Protein AF-T0Q3Z5-F1 (afdb_monomer)

pLDDT: mean 75.95, std 17.17, range [34.94, 94.94]

Secondary structure (DSSP, 8-state):
------HHHHHHHHHHHHHH-HHHHIIIIIHHHHHHHHH--SS-SHHHHHHHHHHHS-HHHHHHHHHHHHHHHHHHHHHSTT-HHHHHHHHHHHHHHHT--GGGHHHHHHHHHHT---HHHHHHHHHHHHHSSS-HHHHHHHHHHHHHH-S-HHHHHHHHHHHTTS---SHHHHHHHHHHTT-S-HHHHHHHHHHHHHS-HHHHHHHHHTSGGGGT--------TTS-SSTHHHHHHHHHHH------SSHHHHHHHHHHT---S-HHHHHHHHHHHHHHHTT-

Sequence (284 aa):
MDRVLTATHRGLAMSSLLETTPKVFVDEVFRPMMAYVYQDPMETTLPDELKEVVHATDANRRRSLGHIAMEELLHAANLLARDEERLVEAIATYWDICSVATDDIPWFIDHVLDMKLAKKAKRQLLQCVAESDASDDAKRDFLLAMMQTDSLSDTREQALKHLVTMDLVDASAIHALAHQLRDKSKRVQRLAFTSLLSIAPEMIVGHLESTLMAQTMGLLCVLNQDVPSQGDHELLGRLLVVYCTWPQQTMQATCSKLLALDAYPSPVLQSLVRDHIRRLVSRV

Structure (mmCIF, N/CA/C/O backbone):
data_AF-T0Q3Z5-F1
#
_entry.id   AF-T0Q3Z5-F1
#
loop_
_atom_site.group_PDB
_atom_site.id
_atom_site.type_symbol
_atom_site.label_atom_id
_atom_site.label_alt_id
_atom_site.label_comp_id
_atom_site.label_asym_id
_atom_site.label_entity_id
_atom_site.label_seq_id
_atom_site.pdbx_PDB_ins_code
_atom_site.Cartn_x
_atom_site.Cartn_y
_atom_site.Cartn_z
_atom_site.occupancy
_atom_site.B_iso_or_equiv
_atom_site.auth_seq_id
_atom_site.auth_comp_id
_atom_site.auth_asym_id
_atom_site.auth_atom_id
_atom_site.pdbx_PDB_model_num
ATOM 1 N N . MET A 1 1 ? 14.243 3.447 -43.626 1.00 35.44 1 MET A N 1
ATOM 2 C CA . MET A 1 1 ? 14.290 2.011 -43.262 1.00 35.44 1 MET A CA 1
ATOM 3 C C . MET A 1 1 ? 13.623 1.894 -41.901 1.00 35.44 1 MET A C 1
ATOM 5 O O . MET A 1 1 ? 14.279 1.625 -40.904 1.00 35.44 1 MET A O 1
ATOM 9 N N . ASP A 1 2 ? 12.318 2.157 -41.871 1.00 35.22 2 ASP A N 1
ATOM 10 C CA . ASP A 1 2 ? 11.532 2.175 -40.640 1.00 35.22 2 ASP A CA 1
ATOM 11 C C . ASP A 1 2 ? 11.117 0.746 -40.323 1.00 35.22 2 ASP A C 1
ATOM 13 O O . ASP A 1 2 ? 10.137 0.218 -40.850 1.00 35.22 2 ASP A O 1
ATOM 17 N N . ARG A 1 3 ? 11.929 0.072 -39.509 1.00 40.22 3 ARG A N 1
ATOM 18 C CA . ARG A 1 3 ? 11.499 -1.169 -38.879 1.00 40.22 3 ARG A CA 1
ATOM 19 C C . ARG A 1 3 ? 10.572 -0.783 -37.740 1.00 40.22 3 ARG A C 1
ATOM 21 O O . ARG A 1 3 ? 11.029 -0.440 -36.656 1.00 40.22 3 ARG A O 1
ATOM 28 N N . VAL A 1 4 ? 9.274 -0.856 -38.014 1.00 43.75 4 VAL A N 1
ATOM 29 C CA . VAL A 1 4 ? 8.237 -0.984 -36.991 1.00 43.75 4 VAL A CA 1
ATOM 30 C C . VAL A 1 4 ? 8.538 -2.278 -36.232 1.00 43.75 4 VAL A C 1
ATOM 32 O O . VAL A 1 4 ? 8.132 -3.366 -36.634 1.00 43.75 4 VAL A O 1
ATOM 35 N N . LEU A 1 5 ? 9.361 -2.179 -35.190 1.00 49.41 5 LEU A N 1
ATOM 36 C CA . LEU A 1 5 ? 9.527 -3.247 -34.218 1.00 49.41 5 LEU A CA 1
ATOM 37 C C . LEU A 1 5 ? 8.219 -3.290 -33.434 1.00 49.41 5 LEU A C 1
ATOM 39 O O . LEU A 1 5 ? 7.880 -2.343 -32.728 1.00 49.41 5 LEU A O 1
ATOM 43 N N . THR A 1 6 ? 7.458 -4.366 -33.605 1.00 60.22 6 THR A N 1
ATOM 44 C CA . THR A 1 6 ? 6.275 -4.617 -32.777 1.00 60.22 6 THR A CA 1
ATOM 45 C C . THR A 1 6 ? 6.686 -4.638 -31.297 1.00 60.22 6 THR A C 1
ATOM 47 O O . THR A 1 6 ? 7.846 -4.921 -30.986 1.00 60.22 6 THR A O 1
ATOM 50 N N . ALA A 1 7 ? 5.766 -4.336 -30.374 1.00 58.53 7 ALA A N 1
ATOM 51 C CA . ALA A 1 7 ? 6.039 -4.330 -28.927 1.00 58.53 7 ALA A CA 1
ATOM 52 C C . ALA A 1 7 ? 6.755 -5.616 -28.461 1.00 58.53 7 ALA A C 1
ATOM 54 O O . ALA A 1 7 ? 7.785 -5.560 -27.794 1.00 58.53 7 ALA A O 1
ATOM 55 N N . THR A 1 8 ? 6.325 -6.772 -28.979 1.00 59.34 8 THR A N 1
ATOM 56 C CA . THR A 1 8 ? 6.952 -8.081 -28.738 1.00 59.34 8 THR A CA 1
ATOM 57 C C . THR A 1 8 ? 8.421 -8.150 -29.182 1.00 59.34 8 THR A C 1
ATOM 59 O O . THR A 1 8 ? 9.244 -8.772 -28.517 1.00 59.34 8 THR A O 1
ATOM 62 N N . HIS A 1 9 ? 8.793 -7.505 -30.293 1.00 66.38 9 HIS A N 1
ATOM 63 C CA . HIS A 1 9 ? 10.188 -7.449 -30.743 1.00 66.38 9 HIS A CA 1
ATOM 64 C C . HIS A 1 9 ? 11.047 -6.497 -29.901 1.00 66.38 9 HIS A C 1
ATOM 66 O O . HIS A 1 9 ? 12.248 -6.737 -29.769 1.00 66.38 9 HIS A O 1
ATOM 72 N N . ARG A 1 10 ? 10.454 -5.440 -29.328 1.00 72.31 10 ARG A N 1
ATOM 73 C CA . ARG A 1 10 ? 11.150 -4.496 -28.440 1.00 72.31 10 ARG A CA 1
ATOM 74 C C . ARG A 1 10 ? 11.456 -5.124 -27.081 1.00 72.31 10 ARG A C 1
ATOM 76 O O . ARG A 1 10 ? 12.618 -5.103 -26.681 1.00 72.31 10 ARG A O 1
ATOM 83 N N . GLY A 1 11 ? 10.477 -5.779 -26.454 1.00 71.25 11 GLY A N 1
ATOM 84 C CA . GLY A 1 11 ? 10.673 -6.498 -25.189 1.00 71.25 11 GLY A CA 1
ATOM 85 C C . GLY A 1 11 ? 11.774 -7.562 -25.283 1.00 71.25 11 GLY A C 1
ATOM 86 O O . GLY A 1 11 ? 12.709 -7.564 -24.486 1.00 71.25 11 GLY A O 1
ATOM 87 N N . LEU A 1 12 ? 11.758 -8.391 -26.336 1.00 76.12 12 LEU A N 1
ATOM 88 C CA . LEU A 1 12 ? 12.799 -9.406 -26.563 1.00 76.12 12 LEU A CA 1
ATOM 89 C C . LEU A 1 12 ? 14.199 -8.802 -26.773 1.00 76.12 12 LEU A C 1
ATOM 91 O O . LEU A 1 12 ? 15.190 -9.359 -26.297 1.00 76.12 12 LEU A O 1
ATOM 95 N N . ALA A 1 13 ? 14.298 -7.668 -27.473 1.00 78.44 13 ALA A N 1
ATOM 96 C CA . ALA A 1 13 ? 15.570 -6.976 -27.667 1.00 78.44 13 ALA A CA 1
ATOM 97 C C . ALA A 1 13 ? 16.113 -6.397 -26.350 1.00 78.44 13 ALA A C 1
ATOM 99 O O . ALA A 1 13 ? 17.308 -6.513 -26.076 1.00 78.44 13 ALA A O 1
ATOM 100 N N . MET A 1 14 ? 15.238 -5.827 -25.517 1.00 82.12 14 MET A N 1
ATOM 101 C CA . MET A 1 14 ? 15.580 -5.316 -24.187 1.00 82.12 14 MET A CA 1
ATOM 102 C C . MET A 1 14 ? 16.067 -6.432 -23.261 1.00 82.12 14 MET A C 1
ATOM 104 O O . MET A 1 14 ? 17.136 -6.299 -22.664 1.00 82.12 14 MET A O 1
ATOM 108 N N . SER A 1 15 ? 15.352 -7.560 -23.204 1.00 82.00 15 SER A N 1
ATOM 109 C CA . SER A 1 15 ? 15.768 -8.731 -22.423 1.00 82.00 15 SER A CA 1
ATOM 110 C C . SER A 1 15 ? 17.124 -9.268 -22.885 1.00 82.00 15 SER A C 1
ATOM 112 O O . SER A 1 15 ? 18.003 -9.503 -22.058 1.00 82.00 15 SER A O 1
ATOM 114 N N . SER A 1 16 ? 17.343 -9.384 -24.200 1.00 83.75 16 SER A N 1
ATOM 115 C CA . SER A 1 16 ? 18.636 -9.819 -24.740 1.00 83.75 16 SER A CA 1
ATOM 116 C C . SER A 1 16 ? 19.771 -8.871 -24.349 1.00 83.75 16 SER A C 1
ATOM 118 O O . SER A 1 16 ? 20.842 -9.341 -23.972 1.00 83.75 16 SER A O 1
ATOM 120 N N . LEU A 1 17 ? 19.558 -7.553 -24.423 1.00 84.25 17 LEU A N 1
ATOM 121 C CA . LEU A 1 17 ? 20.582 -6.564 -24.078 1.00 84.25 17 LEU A CA 1
ATOM 122 C C . LEU A 1 17 ? 20.916 -6.595 -22.582 1.00 84.25 17 LEU A C 1
ATOM 124 O O . LEU A 1 17 ? 22.086 -6.482 -22.211 1.00 84.25 17 LEU A O 1
ATOM 128 N N . LEU A 1 18 ? 19.903 -6.782 -21.733 1.00 85.62 18 LEU A N 1
ATOM 129 C CA . LEU A 1 18 ? 20.075 -6.951 -20.294 1.00 85.62 18 LEU A CA 1
ATOM 130 C C . LEU A 1 18 ? 20.892 -8.206 -19.958 1.00 85.62 18 LEU A C 1
ATOM 132 O O . LEU A 1 18 ? 21.673 -8.186 -19.010 1.00 85.62 18 LEU A O 1
ATOM 136 N N . GLU A 1 19 ? 20.754 -9.287 -20.727 1.00 86.12 19 GLU A N 1
ATOM 137 C CA . GLU A 1 19 ? 21.545 -10.506 -20.534 1.00 86.12 19 GLU A CA 1
ATOM 138 C C . GLU A 1 19 ? 22.990 -10.368 -21.020 1.00 86.12 19 GLU A C 1
ATOM 140 O O . GLU A 1 19 ? 23.913 -10.784 -20.317 1.00 86.12 19 GLU A O 1
ATOM 145 N N . THR A 1 20 ? 23.205 -9.787 -22.203 1.00 86.62 20 THR A N 1
ATOM 146 C CA . THR A 1 20 ? 24.530 -9.752 -22.841 1.00 86.62 20 THR A CA 1
ATOM 147 C C . THR A 1 20 ? 25.393 -8.585 -22.380 1.00 86.62 20 THR A C 1
ATOM 149 O O . THR A 1 20 ? 26.611 -8.717 -22.265 1.00 86.62 20 THR A O 1
ATOM 152 N N . THR A 1 21 ? 24.781 -7.428 -22.128 1.00 88.94 21 THR A N 1
ATOM 153 C CA . THR A 1 21 ? 25.464 -6.173 -21.781 1.00 88.94 21 THR A CA 1
ATOM 154 C C . THR A 1 21 ? 24.660 -5.389 -20.732 1.00 88.94 21 THR A C 1
ATOM 156 O O . THR A 1 21 ? 24.153 -4.304 -21.033 1.00 88.94 21 THR A O 1
ATOM 159 N N . PRO A 1 22 ? 24.565 -5.887 -19.480 1.00 87.81 22 PRO A N 1
ATOM 160 C CA . PRO A 1 22 ? 23.660 -5.338 -18.466 1.00 87.81 22 PRO A CA 1
ATOM 161 C C . PRO A 1 22 ? 23.887 -3.852 -18.173 1.00 87.81 22 PRO A C 1
ATOM 163 O O . PRO A 1 22 ? 22.938 -3.095 -18.007 1.00 87.81 22 PRO A O 1
ATOM 166 N N . LYS A 1 23 ? 25.154 -3.418 -18.144 1.00 90.81 23 LYS A N 1
ATOM 167 C CA . LYS A 1 23 ? 25.502 -2.016 -17.890 1.00 90.81 23 LYS A CA 1
ATOM 168 C C . LYS A 1 23 ? 24.985 -1.086 -18.992 1.00 90.81 23 LYS A C 1
ATOM 170 O O . LYS A 1 23 ? 24.393 -0.063 -18.687 1.00 90.81 23 LYS A O 1
ATOM 175 N N . VAL A 1 24 ? 25.172 -1.472 -20.255 1.00 90.31 24 VAL A N 1
ATOM 176 C CA . VAL A 1 24 ? 24.697 -0.696 -21.413 1.00 90.31 24 VAL A CA 1
ATOM 177 C C . VAL A 1 24 ? 23.175 -0.619 -21.398 1.00 90.31 24 VAL A C 1
ATOM 179 O O . VAL A 1 24 ? 22.615 0.454 -21.576 1.00 90.31 24 VAL A O 1
ATOM 182 N N . PHE A 1 25 ? 22.501 -1.734 -21.103 1.00 92.19 25 PHE A N 1
ATOM 183 C CA . PHE A 1 25 ? 21.051 -1.734 -20.944 1.00 92.19 25 PHE A CA 1
ATOM 184 C C . PHE A 1 25 ? 20.589 -0.760 -19.852 1.00 92.19 25 PHE A C 1
ATOM 186 O O . PHE A 1 25 ? 19.679 0.029 -20.085 1.00 92.19 25 PHE A O 1
ATOM 193 N N . VAL A 1 26 ? 21.214 -0.782 -18.673 1.00 93.00 26 VAL A N 1
ATOM 194 C CA . VAL A 1 26 ? 20.831 0.119 -17.577 1.00 93.00 26 VAL A CA 1
ATOM 195 C C . VAL A 1 26 ? 21.046 1.584 -17.953 1.00 93.00 26 VAL A C 1
ATOM 197 O O . VAL A 1 26 ? 20.124 2.387 -17.802 1.00 93.00 26 VAL A O 1
ATOM 200 N N . ASP A 1 27 ? 22.240 1.916 -18.443 1.00 92.38 27 ASP A N 1
ATOM 201 C CA . ASP A 1 27 ? 22.666 3.299 -18.667 1.00 92.38 27 ASP A CA 1
ATOM 202 C C . ASP A 1 27 ? 21.974 3.927 -19.889 1.00 92.38 27 ASP A C 1
ATOM 204 O O . ASP A 1 27 ? 21.605 5.100 -19.856 1.00 92.38 27 ASP A O 1
ATOM 208 N N . GLU A 1 28 ? 21.773 3.157 -20.962 1.00 91.25 28 GLU A N 1
ATOM 209 C CA . GLU A 1 28 ? 21.302 3.682 -22.251 1.00 91.25 28 GLU A CA 1
ATOM 210 C C . GLU A 1 28 ? 19.828 3.380 -22.544 1.00 91.25 28 GLU A C 1
ATOM 212 O O . GLU A 1 28 ? 19.248 4.006 -23.431 1.00 91.25 28 GLU A O 1
ATOM 217 N N . VAL A 1 29 ? 19.203 2.444 -21.820 1.00 91.06 29 VAL A N 1
ATOM 218 C CA . VAL A 1 29 ? 17.819 2.015 -22.085 1.00 91.06 29 VAL A CA 1
ATOM 219 C C . VAL A 1 29 ? 16.940 2.185 -20.853 1.00 91.06 29 VAL A C 1
ATOM 221 O O . VAL A 1 29 ? 16.026 3.004 -20.863 1.00 91.06 29 VAL A O 1
ATOM 224 N N . PHE A 1 30 ? 17.221 1.453 -19.775 1.00 92.25 30 PHE A N 1
ATOM 225 C CA . PHE A 1 30 ? 16.317 1.370 -18.629 1.00 92.25 30 PHE A CA 1
ATOM 226 C C . PHE A 1 30 ? 16.167 2.705 -17.893 1.00 92.25 30 PHE A C 1
ATOM 228 O O . PHE A 1 30 ? 15.045 3.185 -17.756 1.00 92.25 30 PHE A O 1
ATOM 235 N N . ARG A 1 31 ? 17.269 3.344 -17.464 1.00 94.81 31 ARG A N 1
ATOM 236 C CA . ARG A 1 31 ? 17.201 4.641 -16.760 1.00 94.81 31 ARG A CA 1
ATOM 237 C C . ARG A 1 31 ? 16.517 5.726 -17.604 1.00 94.81 31 ARG A C 1
ATOM 239 O O . ARG A 1 31 ? 15.573 6.330 -17.095 1.00 94.81 31 ARG A O 1
ATOM 246 N N . PRO A 1 32 ? 16.900 5.952 -18.881 1.00 93.56 32 PRO A N 1
ATOM 247 C CA . PRO A 1 32 ? 16.221 6.941 -19.719 1.00 93.56 32 PRO A CA 1
ATOM 248 C C . PRO A 1 32 ? 14.722 6.679 -19.886 1.00 93.56 32 PRO A C 1
ATOM 250 O O . PRO A 1 32 ? 13.929 7.617 -19.835 1.00 93.56 32 PRO A O 1
ATOM 253 N N . MET A 1 33 ? 14.325 5.414 -20.057 1.00 92.62 33 MET A N 1
ATOM 254 C CA . MET A 1 33 ? 12.916 5.044 -20.199 1.00 92.62 33 MET A CA 1
ATOM 255 C C . MET A 1 33 ? 12.135 5.258 -18.901 1.00 92.62 33 MET A C 1
ATOM 257 O O . MET A 1 33 ? 11.064 5.854 -18.955 1.00 92.62 33 MET A O 1
ATOM 261 N N . MET A 1 34 ? 12.678 4.859 -17.744 1.00 93.56 34 MET A N 1
ATOM 262 C CA . MET A 1 34 ? 12.063 5.120 -16.434 1.00 93.56 34 MET A CA 1
ATOM 263 C C . MET A 1 34 ? 11.883 6.626 -16.188 1.00 93.56 34 MET A C 1
ATOM 265 O O . MET A 1 34 ? 10.796 7.078 -15.836 1.00 93.56 34 MET A O 1
ATOM 269 N N . ALA A 1 35 ? 12.926 7.421 -16.440 1.00 92.62 35 ALA A N 1
ATOM 270 C CA . ALA A 1 35 ? 12.870 8.874 -16.295 1.00 92.62 35 ALA A CA 1
ATOM 271 C C . ALA A 1 35 ? 11.817 9.517 -17.213 1.00 92.62 35 ALA A C 1
ATOM 273 O O . ALA A 1 35 ? 11.178 10.496 -16.823 1.00 92.62 35 ALA A O 1
ATOM 274 N N . TYR A 1 36 ? 11.629 8.968 -18.417 1.00 91.06 36 TYR A N 1
ATOM 275 C CA . TYR A 1 36 ? 10.609 9.419 -19.357 1.00 91.06 36 TYR A CA 1
ATOM 276 C C . TYR A 1 36 ? 9.191 9.066 -18.887 1.00 91.06 36 TYR A C 1
ATOM 278 O O . TYR A 1 36 ? 8.350 9.960 -18.810 1.00 91.06 36 TYR A O 1
ATOM 286 N N . VAL A 1 37 ? 8.922 7.812 -18.499 1.00 91.50 37 VAL A N 1
ATOM 287 C CA . VAL A 1 37 ? 7.566 7.399 -18.078 1.00 91.50 37 VAL A CA 1
ATOM 288 C C . VAL A 1 37 ? 7.104 8.094 -16.798 1.00 91.50 37 VAL A C 1
ATOM 290 O O . VAL A 1 37 ? 5.918 8.351 -16.649 1.00 91.50 37 VAL A O 1
ATOM 293 N N . TYR A 1 38 ? 8.012 8.473 -15.895 1.00 92.00 38 TYR A N 1
ATOM 294 C CA . TYR A 1 38 ? 7.635 9.275 -14.723 1.00 92.00 38 TYR A CA 1
ATOM 295 C C . TYR A 1 38 ? 7.246 10.709 -15.059 1.00 92.00 38 TYR A C 1
ATOM 297 O O . TYR A 1 38 ? 6.552 11.358 -14.281 1.00 92.00 38 TYR A O 1
ATOM 305 N N . GLN A 1 39 ? 7.718 11.226 -16.189 1.00 85.62 39 GLN A N 1
ATOM 306 C CA . GLN A 1 39 ? 7.305 12.536 -16.663 1.00 85.62 39 GLN A CA 1
ATOM 307 C C . GLN A 1 39 ? 5.998 12.424 -17.443 1.00 85.62 39 GLN A C 1
ATOM 309 O O . GLN A 1 39 ? 5.146 13.287 -17.274 1.00 85.62 39 GLN A O 1
ATOM 314 N N . ASP A 1 40 ? 5.804 11.387 -18.254 1.00 80.81 40 ASP A N 1
ATOM 315 C CA . ASP A 1 40 ? 4.621 11.265 -19.109 1.00 80.81 40 ASP A CA 1
ATOM 316 C C . ASP A 1 40 ? 4.081 9.820 -19.178 1.00 80.81 40 ASP A C 1
ATOM 318 O O . ASP A 1 40 ? 4.366 9.082 -20.127 1.00 80.81 40 ASP A O 1
ATOM 322 N N . PRO A 1 41 ? 3.328 9.378 -18.154 1.00 64.50 41 PRO A N 1
ATOM 323 C CA . PRO A 1 41 ? 2.881 7.990 -18.056 1.00 64.50 41 PRO A CA 1
ATOM 324 C C . PRO A 1 41 ? 1.681 7.652 -18.957 1.00 64.50 41 PRO A C 1
ATOM 326 O O . PRO A 1 41 ? 1.471 6.484 -19.269 1.00 64.50 41 PRO A O 1
ATOM 329 N N . MET A 1 42 ? 0.880 8.636 -19.381 1.00 62.53 42 MET A N 1
ATOM 330 C CA . MET A 1 42 ? -0.460 8.395 -19.948 1.00 62.53 42 MET A CA 1
ATOM 331 C C . MET A 1 42 ? -0.498 8.173 -21.471 1.00 62.53 42 MET A C 1
ATOM 333 O O . MET A 1 42 ? -1.513 7.702 -21.983 1.00 62.53 42 MET A O 1
ATOM 337 N N . GLU A 1 43 ? 0.571 8.484 -22.212 1.00 59.31 43 GLU A N 1
ATOM 338 C CA . GLU A 1 43 ? 0.541 8.471 -23.689 1.00 59.31 43 GLU A CA 1
ATOM 339 C C . GLU A 1 43 ? 1.265 7.285 -24.353 1.00 59.31 43 GLU A C 1
ATOM 341 O O . GLU A 1 43 ? 1.342 7.221 -25.583 1.00 59.31 43 GLU A O 1
ATOM 346 N N . THR A 1 44 ? 1.800 6.318 -23.594 1.00 68.12 44 THR A N 1
ATOM 347 C CA . THR A 1 44 ? 2.697 5.298 -24.171 1.00 68.12 44 THR A CA 1
ATOM 348 C C . THR A 1 44 ? 2.446 3.877 -23.667 1.00 68.12 44 THR A C 1
ATOM 350 O O . THR A 1 44 ? 2.059 3.665 -22.528 1.00 68.12 44 THR A O 1
ATOM 353 N N . THR A 1 45 ? 2.739 2.876 -24.508 1.00 82.75 45 THR A N 1
ATOM 354 C CA . THR A 1 45 ? 2.770 1.445 -24.127 1.00 82.75 45 THR A CA 1
ATOM 355 C C . THR A 1 45 ? 4.057 1.057 -23.389 1.00 82.75 45 THR A C 1
ATOM 357 O O . THR A 1 45 ? 4.339 -0.120 -23.183 1.00 82.75 45 THR A O 1
ATOM 360 N N . LEU A 1 46 ? 4.907 2.037 -23.074 1.00 86.12 46 LEU A N 1
ATOM 361 C CA . LEU A 1 46 ? 6.239 1.809 -22.531 1.00 86.12 46 LEU A CA 1
ATOM 362 C C . LEU A 1 46 ? 6.228 1.265 -21.090 1.00 86.12 46 LEU A C 1
ATOM 364 O O . LEU A 1 46 ? 7.066 0.406 -20.814 1.00 86.12 46 LEU A O 1
ATOM 368 N N . PRO A 1 47 ? 5.316 1.685 -20.184 1.00 88.31 47 PRO A N 1
ATOM 369 C CA . PRO A 1 47 ? 5.199 1.067 -18.864 1.00 88.31 47 PRO A CA 1
ATOM 370 C C . PRO A 1 47 ? 4.972 -0.447 -18.943 1.00 88.31 47 PRO A C 1
ATOM 372 O O . PRO A 1 47 ? 5.681 -1.199 -18.279 1.00 88.31 47 PRO A O 1
ATOM 375 N N . ASP A 1 48 ? 4.080 -0.900 -19.829 1.00 86.81 48 ASP A N 1
ATOM 376 C CA . ASP A 1 48 ? 3.805 -2.328 -20.031 1.00 86.81 48 ASP A CA 1
ATOM 377 C C . ASP A 1 48 ? 5.042 -3.080 -20.549 1.00 86.81 48 ASP A C 1
ATOM 379 O O . ASP A 1 48 ? 5.390 -4.146 -20.043 1.00 86.81 48 ASP A O 1
ATOM 383 N N . GLU A 1 49 ? 5.762 -2.503 -21.518 1.00 87.19 49 GLU A N 1
ATOM 384 C CA . GLU A 1 49 ? 6.998 -3.090 -22.060 1.00 87.19 49 GLU A CA 1
ATOM 385 C C . GLU A 1 49 ? 8.098 -3.196 -20.985 1.00 87.19 49 GLU A C 1
ATOM 387 O O . GLU A 1 49 ? 8.790 -4.212 -20.886 1.00 87.19 49 GLU A O 1
ATOM 392 N N . LEU A 1 50 ? 8.253 -2.169 -20.142 1.00 89.38 50 LEU A N 1
ATOM 393 C CA . LEU A 1 50 ? 9.200 -2.181 -19.022 1.00 89.38 50 LEU A CA 1
ATOM 394 C C . LEU A 1 50 ? 8.805 -3.215 -17.967 1.00 89.38 50 LEU A C 1
ATOM 396 O O . LEU A 1 50 ? 9.672 -3.946 -17.484 1.00 89.38 50 LEU A O 1
ATOM 400 N N . LYS A 1 51 ? 7.510 -3.311 -17.648 1.00 89.00 51 LYS A N 1
ATOM 401 C CA . LYS A 1 51 ? 6.953 -4.317 -16.741 1.00 89.00 51 LYS A CA 1
ATOM 402 C C . LYS A 1 51 ? 7.288 -5.718 -17.243 1.00 89.00 51 LYS A C 1
ATOM 404 O O . LYS A 1 51 ? 7.909 -6.490 -16.515 1.00 89.00 51 LYS A O 1
ATOM 409 N N . GLU A 1 52 ? 7.001 -6.041 -18.503 1.00 88.06 52 GLU A N 1
ATOM 410 C CA . GLU A 1 52 ? 7.334 -7.351 -19.084 1.00 88.06 52 GLU A CA 1
ATOM 411 C C . GLU A 1 52 ? 8.821 -7.704 -18.928 1.00 88.06 52 GLU A C 1
ATOM 413 O O . GLU A 1 52 ? 9.158 -8.808 -18.487 1.00 88.06 52 GLU A O 1
ATOM 418 N N . VAL A 1 53 ? 9.719 -6.758 -19.222 1.00 88.12 53 VAL A N 1
ATOM 419 C CA . VAL A 1 53 ? 11.169 -6.966 -19.091 1.00 88.12 53 VAL A CA 1
ATOM 420 C C . VAL A 1 53 ? 11.567 -7.206 -17.635 1.00 88.12 53 VAL A C 1
ATOM 422 O O . VAL A 1 53 ? 12.309 -8.147 -17.354 1.00 88.12 53 VAL A O 1
ATOM 425 N N . VAL A 1 54 ? 11.066 -6.401 -16.695 1.00 88.94 54 VAL A N 1
ATOM 426 C CA . VAL A 1 54 ? 11.366 -6.541 -15.261 1.00 88.94 54 VAL A CA 1
ATOM 427 C C . VAL A 1 54 ? 10.845 -7.879 -14.720 1.00 88.94 54 VAL A C 1
ATOM 429 O O . VAL A 1 54 ? 11.568 -8.597 -14.019 1.00 88.94 54 VAL A O 1
ATOM 432 N N . HIS A 1 55 ? 9.631 -8.278 -15.097 1.00 86.69 55 HIS A N 1
ATOM 433 C CA . HIS A 1 55 ? 9.028 -9.546 -14.681 1.00 86.69 55 HIS A CA 1
ATOM 434 C C . HIS A 1 55 ? 9.747 -10.774 -15.253 1.00 86.69 55 HIS A C 1
ATOM 436 O O . HIS A 1 55 ? 9.856 -11.786 -14.557 1.00 86.69 55 HIS A O 1
ATOM 442 N N . ALA A 1 56 ? 10.289 -10.685 -16.470 1.00 85.62 56 ALA A N 1
ATOM 443 C CA . ALA A 1 56 ? 11.036 -11.773 -17.104 1.00 85.62 56 ALA A CA 1
ATOM 444 C C . ALA A 1 56 ? 12.415 -12.038 -16.465 1.00 85.62 56 ALA A C 1
ATOM 446 O O . ALA A 1 56 ? 13.021 -13.078 -16.722 1.00 85.62 56 ALA A O 1
ATOM 447 N N . THR A 1 57 ? 12.923 -11.124 -15.632 1.00 86.31 57 THR A N 1
ATOM 448 C CA . THR A 1 57 ? 14.239 -11.268 -14.985 1.00 86.31 57 THR A CA 1
ATOM 449 C C . THR A 1 57 ? 14.188 -12.077 -13.692 1.00 86.31 57 THR A C 1
ATOM 451 O O . THR A 1 57 ? 13.145 -12.188 -13.042 1.00 86.31 57 THR A O 1
ATOM 454 N N . ASP A 1 58 ? 15.337 -12.634 -13.294 1.00 87.81 58 ASP A N 1
ATOM 455 C CA . ASP A 1 58 ? 15.491 -13.297 -11.999 1.00 87.81 58 ASP A CA 1
ATOM 456 C C . ASP A 1 58 ? 15.341 -12.316 -10.823 1.00 87.81 58 ASP A C 1
ATOM 458 O O . ASP A 1 58 ? 15.526 -11.107 -10.964 1.00 87.81 58 ASP A O 1
ATOM 462 N N . ALA A 1 59 ? 15.045 -12.848 -9.635 1.00 84.81 59 ALA A N 1
ATOM 463 C CA . ALA A 1 59 ? 14.723 -12.045 -8.456 1.00 84.81 59 ALA A CA 1
ATOM 464 C C . ALA A 1 59 ? 15.821 -11.036 -8.058 1.00 84.81 59 ALA A C 1
ATOM 466 O O . ALA A 1 59 ? 15.504 -9.924 -7.634 1.00 84.81 59 ALA A O 1
ATOM 467 N N . ASN A 1 60 ? 17.106 -11.378 -8.213 1.00 85.94 60 ASN A N 1
ATOM 468 C CA . ASN A 1 60 ? 18.197 -10.480 -7.819 1.00 85.94 60 ASN A CA 1
ATOM 469 C C . ASN A 1 60 ? 18.326 -9.301 -8.786 1.00 85.94 60 ASN A C 1
ATOM 471 O O . ASN A 1 60 ? 18.507 -8.154 -8.360 1.00 85.94 60 ASN A O 1
ATOM 475 N N . ARG A 1 61 ? 18.222 -9.575 -10.091 1.00 87.81 61 ARG A N 1
ATOM 476 C CA . ARG A 1 61 ? 18.213 -8.524 -11.114 1.00 87.81 61 ARG A CA 1
ATOM 477 C C . ARG A 1 61 ? 16.967 -7.661 -11.012 1.00 87.81 61 ARG A C 1
ATOM 479 O O . ARG A 1 61 ? 17.102 -6.443 -11.052 1.00 87.81 61 ARG A O 1
ATOM 486 N N . ARG A 1 62 ? 15.798 -8.264 -10.787 1.00 88.00 62 ARG A N 1
ATOM 487 C CA . ARG A 1 62 ? 14.542 -7.540 -10.569 1.00 88.00 62 ARG A CA 1
ATOM 488 C C . ARG A 1 62 ? 14.659 -6.541 -9.423 1.00 88.00 62 ARG A C 1
ATOM 490 O O . ARG A 1 62 ? 14.345 -5.373 -9.618 1.00 88.00 62 ARG A O 1
ATOM 497 N N . ARG A 1 63 ? 15.209 -6.961 -8.276 1.00 87.69 63 ARG A N 1
ATOM 498 C CA . ARG A 1 63 ? 15.462 -6.063 -7.136 1.00 87.69 63 ARG A CA 1
ATOM 499 C C . ARG A 1 63 ? 16.404 -4.915 -7.505 1.00 87.69 63 ARG A C 1
ATOM 501 O O . ARG A 1 63 ? 16.144 -3.765 -7.175 1.00 87.69 63 ARG A O 1
ATOM 508 N N . SER A 1 64 ? 17.480 -5.211 -8.235 1.00 89.94 64 SER A N 1
ATOM 509 C CA . SER A 1 64 ? 18.439 -4.188 -8.676 1.00 89.94 64 SER A CA 1
ATOM 510 C C . SER A 1 64 ? 17.804 -3.170 -9.631 1.00 89.94 64 SER A C 1
ATOM 512 O O . SER A 1 64 ? 18.021 -1.971 -9.477 1.00 89.94 64 SER A O 1
ATOM 514 N N . LEU A 1 65 ? 16.983 -3.628 -10.581 1.00 92.00 65 LEU A N 1
ATOM 515 C CA . LEU A 1 65 ? 16.209 -2.755 -11.467 1.00 92.00 65 LEU A CA 1
ATOM 516 C C . LEU A 1 65 ? 15.181 -1.931 -10.682 1.00 92.00 65 LEU A C 1
ATOM 518 O O . LEU A 1 65 ? 15.071 -0.735 -10.923 1.00 92.00 65 LEU A O 1
ATOM 522 N N . GLY A 1 66 ? 14.506 -2.526 -9.694 1.00 91.94 66 GLY A N 1
ATOM 523 C CA . GLY A 1 66 ? 13.592 -1.821 -8.792 1.00 91.94 66 GLY A CA 1
ATOM 524 C C . GLY A 1 66 ? 14.276 -0.720 -7.975 1.00 91.94 66 GLY A C 1
ATOM 525 O O . GLY A 1 66 ? 13.709 0.357 -7.801 1.00 91.94 66 GLY A O 1
ATOM 526 N N . HIS A 1 67 ? 15.516 -0.934 -7.525 1.00 91.56 67 HIS A N 1
ATOM 527 C CA . HIS A 1 67 ? 16.304 0.108 -6.857 1.00 91.56 67 HIS A CA 1
ATOM 528 C C . HIS A 1 67 ? 16.683 1.242 -7.811 1.00 91.56 67 HIS A C 1
ATOM 530 O O . HIS A 1 67 ? 16.501 2.408 -7.475 1.00 91.56 67 HIS A O 1
ATOM 536 N N . ILE A 1 68 ? 17.142 0.915 -9.021 1.00 93.62 68 ILE A N 1
ATOM 537 C CA . ILE A 1 68 ? 17.466 1.916 -10.048 1.00 93.62 68 ILE A CA 1
ATOM 538 C C . ILE A 1 68 ? 16.220 2.734 -10.416 1.00 93.62 68 ILE A C 1
ATOM 540 O O . ILE A 1 68 ? 16.275 3.956 -10.483 1.00 93.62 68 ILE A O 1
ATOM 544 N N . ALA A 1 69 ? 15.079 2.076 -10.610 1.00 94.25 69 ALA A N 1
ATOM 545 C CA . ALA A 1 69 ? 13.813 2.732 -10.910 1.00 94.25 69 ALA A CA 1
ATOM 546 C C . ALA A 1 69 ? 13.353 3.668 -9.778 1.00 94.25 69 ALA A C 1
ATOM 548 O O . ALA A 1 69 ? 12.803 4.732 -10.064 1.00 94.25 69 ALA A O 1
ATOM 549 N N . MET A 1 70 ? 13.602 3.318 -8.512 1.00 93.81 70 MET A N 1
ATOM 550 C CA . MET A 1 70 ? 13.338 4.210 -7.378 1.00 93.81 70 MET A CA 1
ATOM 551 C C . MET A 1 70 ? 14.294 5.397 -7.347 1.00 93.81 70 MET A C 1
ATOM 553 O O . MET A 1 70 ? 13.857 6.508 -7.067 1.00 93.81 70 MET A O 1
ATOM 557 N N . GLU A 1 71 ? 15.582 5.205 -7.650 1.00 93.44 71 GLU A N 1
ATOM 558 C CA . GLU A 1 71 ? 16.508 6.333 -7.787 1.00 93.44 71 GLU A CA 1
ATOM 559 C C . GLU A 1 71 ? 15.948 7.336 -8.797 1.00 93.44 71 GLU A C 1
ATOM 561 O O . GLU A 1 71 ? 15.818 8.515 -8.475 1.00 93.44 71 GLU A O 1
ATOM 566 N N . GLU A 1 72 ? 15.531 6.877 -9.979 1.00 94.94 72 GLU A N 1
ATOM 567 C CA . GLU A 1 72 ? 14.911 7.742 -10.990 1.00 94.94 72 GLU A CA 1
ATOM 568 C C . GLU A 1 72 ? 13.601 8.384 -10.493 1.00 94.94 72 GLU A C 1
ATOM 570 O O . GLU A 1 72 ? 13.352 9.559 -10.766 1.00 94.94 72 GLU A O 1
ATOM 575 N N . LEU A 1 73 ? 12.792 7.674 -9.696 1.00 94.31 73 LEU A N 1
ATOM 576 C CA . LEU A 1 73 ? 11.567 8.223 -9.101 1.00 94.31 73 LEU A CA 1
ATOM 577 C C . LEU A 1 73 ? 11.876 9.347 -8.107 1.00 94.31 73 LEU A C 1
ATOM 579 O O . LEU A 1 73 ? 11.195 10.367 -8.100 1.00 94.31 73 LEU A O 1
ATOM 583 N N . LEU A 1 74 ? 12.922 9.205 -7.291 1.00 93.00 74 LEU A N 1
ATOM 584 C CA . LEU A 1 74 ? 13.366 10.249 -6.362 1.00 93.00 74 LEU A CA 1
ATOM 585 C C . LEU A 1 74 ? 13.891 11.481 -7.112 1.00 93.00 74 LEU A C 1
ATOM 587 O O . LEU A 1 74 ? 13.653 12.615 -6.688 1.00 93.00 74 LEU A O 1
ATOM 591 N N . HIS A 1 75 ? 14.562 11.289 -8.252 1.00 92.94 75 HIS A N 1
ATOM 592 C CA . HIS A 1 75 ? 14.936 12.398 -9.132 1.00 92.94 75 HIS A CA 1
ATOM 593 C C . HIS A 1 75 ? 13.690 13.083 -9.710 1.00 92.94 75 HIS A C 1
ATOM 595 O O . HIS A 1 75 ? 13.582 14.311 -9.640 1.00 92.94 75 HIS A O 1
ATOM 601 N N . ALA A 1 76 ? 12.719 12.309 -10.204 1.00 92.19 76 ALA A N 1
ATOM 602 C CA . ALA A 1 76 ? 11.449 12.827 -10.709 1.00 92.19 76 ALA A CA 1
ATOM 603 C C . ALA A 1 76 ? 10.649 13.563 -9.622 1.00 92.19 76 ALA A C 1
ATOM 605 O O . ALA A 1 76 ? 10.114 14.636 -9.887 1.00 92.19 76 ALA A O 1
ATOM 606 N N . ALA A 1 77 ? 10.639 13.071 -8.381 1.00 91.88 77 ALA A N 1
ATOM 607 C CA . ALA A 1 77 ? 9.951 13.699 -7.253 1.00 91.88 77 ALA A CA 1
ATOM 608 C C . ALA A 1 77 ? 10.442 15.127 -6.982 1.00 91.88 77 ALA A C 1
ATOM 610 O O . ALA A 1 77 ? 9.640 16.013 -6.691 1.00 91.88 77 ALA A O 1
ATOM 611 N N . ASN A 1 78 ? 11.742 15.385 -7.150 1.00 90.44 78 ASN A N 1
ATOM 612 C CA . ASN A 1 78 ? 12.289 16.738 -7.029 1.00 90.44 78 ASN A CA 1
ATOM 613 C C . ASN A 1 78 ? 11.786 17.675 -8.139 1.00 90.44 78 ASN A C 1
ATOM 615 O O . ASN A 1 78 ? 11.535 18.854 -7.886 1.00 90.44 78 ASN A O 1
ATOM 619 N N . LEU A 1 79 ? 11.619 17.161 -9.361 1.00 89.00 79 LEU A N 1
ATOM 620 C CA . LEU A 1 79 ? 11.101 17.924 -10.503 1.00 89.00 79 LEU A CA 1
ATOM 621 C C . LEU A 1 79 ? 9.590 18.168 -10.385 1.00 89.00 79 LEU A C 1
ATOM 623 O O . LEU A 1 79 ? 9.108 19.258 -10.694 1.00 89.00 79 LEU A O 1
ATOM 627 N N . LEU A 1 80 ? 8.860 17.169 -9.890 1.00 88.88 80 LEU A N 1
ATOM 628 C CA . LEU A 1 80 ? 7.408 17.161 -9.724 1.00 88.88 80 LEU A CA 1
ATOM 629 C C . LEU A 1 80 ? 6.955 17.706 -8.362 1.00 88.88 80 LEU A C 1
ATOM 631 O O . LEU A 1 80 ? 5.772 17.663 -8.053 1.00 88.88 80 LEU A O 1
ATOM 635 N N . ALA A 1 81 ? 7.845 18.279 -7.548 1.00 83.62 81 ALA A N 1
ATOM 636 C CA . ALA A 1 81 ? 7.531 18.718 -6.182 1.00 83.62 81 ALA A CA 1
ATOM 637 C C . ALA A 1 81 ? 6.376 19.741 -6.075 1.00 83.62 81 ALA A C 1
ATOM 639 O O . ALA A 1 81 ? 5.850 19.976 -4.989 1.00 83.62 81 ALA A O 1
ATOM 640 N N . ARG A 1 82 ? 5.999 20.391 -7.184 1.00 86.44 82 ARG A N 1
ATOM 641 C CA . ARG A 1 82 ? 4.864 21.331 -7.265 1.00 86.44 82 ARG A CA 1
ATOM 642 C C . ARG A 1 82 ? 3.605 20.730 -7.895 1.00 86.44 82 ARG A C 1
ATOM 644 O O . ARG A 1 82 ? 2.580 21.405 -7.918 1.00 86.44 82 ARG A O 1
ATOM 651 N N . ASP A 1 83 ? 3.694 19.507 -8.400 1.00 91.12 83 ASP A N 1
ATOM 652 C CA . ASP A 1 83 ? 2.643 18.776 -9.097 1.00 91.12 83 ASP A CA 1
ATOM 653 C C . ASP A 1 83 ? 2.485 17.389 -8.458 1.00 91.12 83 ASP A C 1
ATOM 655 O O . ASP A 1 83 ? 2.989 16.373 -8.936 1.00 91.12 83 ASP A O 1
ATOM 659 N N . GLU A 1 84 ? 1.820 17.369 -7.300 1.00 90.50 84 GLU A N 1
ATOM 660 C CA . GLU A 1 84 ? 1.635 16.136 -6.530 1.00 90.50 84 GLU A CA 1
ATOM 661 C C . GLU A 1 84 ? 0.776 15.097 -7.259 1.00 90.50 84 GLU A C 1
ATOM 663 O O . GLU A 1 84 ? 0.885 13.913 -6.958 1.00 90.50 84 GLU A O 1
ATOM 668 N N . GLU A 1 85 ? -0.082 15.515 -8.192 1.00 90.62 85 GLU A N 1
ATOM 669 C CA . GLU A 1 85 ? -0.922 14.599 -8.969 1.00 90.62 85 GLU A CA 1
ATOM 670 C C . GLU A 1 85 ? -0.051 13.756 -9.901 1.00 90.62 85 GLU A C 1
ATOM 672 O O . GLU A 1 85 ? -0.070 12.528 -9.807 1.00 90.62 85 GLU A O 1
ATOM 677 N N . ARG A 1 86 ? 0.834 14.404 -10.668 1.00 90.06 86 ARG A N 1
ATOM 678 C CA . ARG A 1 86 ? 1.826 13.701 -11.495 1.00 90.06 86 ARG A CA 1
ATOM 679 C C . ARG A 1 86 ? 2.825 12.904 -10.669 1.00 90.06 86 ARG A C 1
ATOM 681 O O . ARG A 1 86 ? 3.263 11.842 -11.095 1.00 90.06 86 ARG A O 1
ATOM 688 N N . LEU A 1 87 ? 3.187 13.379 -9.475 1.00 92.62 87 LEU A N 1
ATOM 689 C CA . LEU A 1 87 ? 4.045 12.602 -8.580 1.00 92.62 87 LEU A CA 1
ATOM 690 C C . LEU A 1 87 ? 3.357 11.310 -8.119 1.00 92.62 87 LEU A C 1
ATOM 692 O O . LEU A 1 87 ? 3.991 10.259 -8.095 1.00 92.62 87 LEU A O 1
ATOM 696 N N . VAL A 1 88 ? 2.064 11.355 -7.786 1.00 93.56 88 VAL A N 1
ATOM 697 C CA . VAL A 1 88 ? 1.302 10.145 -7.444 1.00 93.56 88 VAL A CA 1
ATOM 698 C C . VAL A 1 88 ? 1.222 9.192 -8.635 1.00 93.56 88 VAL A C 1
ATOM 700 O O . VAL A 1 88 ? 1.417 7.994 -8.445 1.00 93.56 88 VAL A O 1
ATOM 703 N N . GLU A 1 89 ? 1.012 9.699 -9.849 1.00 91.88 89 GLU A N 1
ATOM 704 C CA . GLU A 1 89 ? 1.039 8.883 -11.072 1.00 91.88 89 GLU A CA 1
ATOM 705 C C . GLU A 1 89 ? 2.410 8.234 -11.306 1.00 91.88 89 GLU A C 1
ATOM 707 O O . GLU A 1 89 ? 2.480 7.050 -11.634 1.00 91.88 89 GLU A O 1
ATOM 712 N N . ALA A 1 90 ? 3.507 8.958 -11.070 1.00 92.88 90 ALA A N 1
ATOM 713 C CA . ALA A 1 90 ? 4.859 8.411 -11.172 1.00 92.88 90 ALA A CA 1
ATOM 714 C C . ALA A 1 90 ? 5.115 7.306 -10.130 1.00 92.88 90 ALA A C 1
ATOM 716 O O . ALA A 1 90 ? 5.668 6.259 -10.467 1.00 92.88 90 ALA A O 1
ATOM 717 N N . ILE A 1 91 ? 4.662 7.493 -8.882 1.00 93.56 91 ILE A N 1
ATOM 718 C CA . ILE A 1 91 ? 4.746 6.462 -7.833 1.00 93.56 91 ILE A CA 1
ATOM 719 C C . ILE A 1 91 ? 3.904 5.234 -8.216 1.00 93.56 91 ILE A C 1
ATOM 721 O O . ILE A 1 91 ? 4.364 4.104 -8.058 1.00 93.56 91 ILE A O 1
ATOM 725 N N . ALA A 1 92 ? 2.692 5.435 -8.741 1.00 91.50 92 ALA A N 1
ATOM 726 C CA . ALA A 1 92 ? 1.831 4.346 -9.202 1.00 91.50 92 ALA A CA 1
ATOM 727 C C . ALA A 1 92 ? 2.451 3.593 -10.393 1.00 91.50 92 ALA A C 1
ATOM 729 O O . ALA A 1 92 ? 2.416 2.367 -10.432 1.00 91.50 92 ALA A O 1
ATOM 730 N N . THR A 1 93 ? 3.093 4.314 -11.313 1.00 91.62 93 THR A N 1
ATOM 731 C CA . THR A 1 93 ? 3.822 3.739 -12.454 1.00 91.62 93 THR A CA 1
ATOM 732 C C . THR A 1 93 ? 5.010 2.901 -11.984 1.00 91.62 93 THR A C 1
ATOM 734 O O . THR A 1 93 ? 5.211 1.787 -12.462 1.00 91.62 93 THR A O 1
ATOM 737 N N . TYR A 1 94 ? 5.778 3.389 -11.003 1.00 93.06 94 TYR A N 1
ATOM 738 C CA . TYR A 1 94 ? 6.839 2.600 -10.373 1.00 93.06 94 TYR A CA 1
ATOM 739 C C . TYR A 1 94 ? 6.294 1.307 -9.763 1.00 93.06 94 TYR A C 1
ATOM 741 O O . TYR A 1 94 ? 6.843 0.231 -10.007 1.00 93.06 94 TYR A O 1
ATOM 749 N N . TRP A 1 95 ? 5.223 1.427 -8.973 1.00 91.25 95 TRP A N 1
ATOM 750 C CA . TRP A 1 95 ? 4.580 0.303 -8.299 1.00 91.25 95 TRP A CA 1
ATOM 751 C C . TRP A 1 95 ? 4.150 -0.776 -9.297 1.00 91.25 95 TRP A C 1
ATOM 753 O O . TRP A 1 95 ? 4.397 -1.958 -9.059 1.00 91.25 95 TRP A O 1
ATOM 763 N N . ASP A 1 96 ? 3.583 -0.364 -10.431 1.00 88.94 96 ASP A N 1
ATOM 764 C CA . ASP A 1 96 ? 3.120 -1.272 -11.477 1.00 88.94 96 ASP A CA 1
ATOM 765 C C . ASP A 1 96 ? 4.268 -1.957 -12.243 1.00 88.94 96 ASP A C 1
ATOM 767 O O . ASP A 1 96 ? 4.274 -3.182 -12.386 1.00 88.94 96 ASP A O 1
ATOM 771 N N . ILE A 1 97 ? 5.283 -1.196 -12.673 1.00 89.50 97 ILE A N 1
ATOM 772 C CA . ILE A 1 97 ? 6.427 -1.727 -13.438 1.00 89.50 97 ILE A CA 1
ATOM 773 C C . ILE A 1 97 ? 7.283 -2.660 -12.583 1.00 89.50 97 ILE A C 1
ATOM 775 O O . ILE A 1 97 ? 7.700 -3.729 -13.031 1.00 89.50 97 ILE A O 1
ATOM 779 N N . CYS A 1 9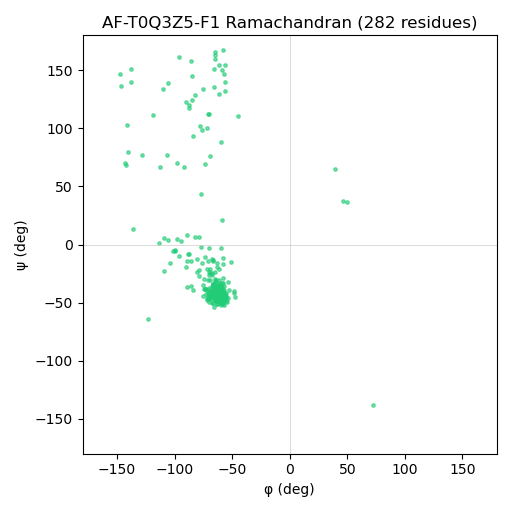8 ? 7.601 -2.233 -11.360 1.00 88.50 98 CYS A N 1
ATOM 780 C CA . CYS A 1 98 ? 8.561 -2.939 -10.519 1.00 88.50 98 CYS A CA 1
ATOM 781 C C . CYS A 1 98 ? 7.924 -4.069 -9.712 1.00 88.50 98 CYS A C 1
ATOM 783 O O . CYS A 1 98 ? 8.671 -4.897 -9.191 1.00 88.50 98 CYS A O 1
ATOM 785 N N . SER A 1 99 ? 6.585 -4.108 -9.622 1.00 72.50 99 SER A N 1
ATOM 786 C CA . SER A 1 99 ? 5.812 -5.087 -8.849 1.00 72.50 99 SER A CA 1
ATOM 787 C C . SER A 1 99 ? 6.481 -5.398 -7.516 1.00 72.50 99 SER A C 1
ATOM 789 O O . SER A 1 99 ? 6.984 -6.505 -7.307 1.00 72.50 99 SER A O 1
ATOM 791 N N . VAL A 1 100 ? 6.552 -4.368 -6.664 1.00 70.69 100 VAL A N 1
ATOM 792 C CA . VAL A 1 100 ? 7.306 -4.368 -5.403 1.00 70.69 100 VAL A CA 1
ATOM 793 C C . VAL A 1 100 ? 7.042 -5.668 -4.646 1.00 70.69 100 VAL A C 1
ATOM 795 O O . VAL A 1 100 ? 5.928 -5.923 -4.186 1.00 70.69 100 VAL A O 1
ATOM 798 N N . ALA A 1 101 ? 8.070 -6.514 -4.564 1.00 68.75 101 ALA A N 1
ATOM 799 C CA . ALA A 1 101 ? 7.982 -7.773 -3.843 1.00 68.75 101 ALA A CA 1
ATOM 800 C C . ALA A 1 101 ? 7.800 -7.489 -2.349 1.00 68.75 101 ALA A C 1
ATOM 802 O O . ALA A 1 101 ? 8.304 -6.484 -1.850 1.00 68.75 101 ALA A O 1
ATOM 803 N N . THR A 1 102 ? 7.138 -8.394 -1.627 1.00 67.75 102 THR A N 1
ATOM 804 C CA . THR A 1 102 ? 6.862 -8.261 -0.183 1.00 67.75 102 THR A CA 1
ATOM 805 C C . THR A 1 102 ? 8.100 -7.877 0.631 1.00 67.75 102 THR A C 1
ATOM 807 O O . THR A 1 102 ? 8.034 -7.002 1.490 1.00 67.75 102 THR A O 1
ATOM 810 N N . ASP A 1 103 ? 9.258 -8.451 0.300 1.00 75.00 103 ASP A N 1
ATOM 811 C CA . ASP A 1 103 ? 10.526 -8.192 0.996 1.00 75.00 103 ASP A CA 1
ATOM 812 C C . ASP A 1 103 ? 11.063 -6.761 0.795 1.00 75.00 103 ASP A C 1
ATOM 814 O O . ASP A 1 103 ? 11.812 -6.258 1.632 1.00 75.00 103 ASP A O 1
ATOM 818 N N . ASP A 1 104 ? 10.677 -6.095 -0.295 1.00 79.06 104 ASP A N 1
ATOM 819 C CA . ASP A 1 104 ? 11.149 -4.757 -0.668 1.00 79.06 104 ASP A CA 1
ATOM 820 C C . ASP A 1 104 ? 10.127 -3.654 -0.289 1.00 79.06 104 ASP A C 1
ATOM 822 O O . ASP A 1 104 ? 10.411 -2.458 -0.405 1.00 79.06 104 ASP A O 1
ATOM 826 N N . ILE A 1 105 ? 8.946 -4.034 0.225 1.00 81.12 105 ILE A N 1
ATOM 827 C CA . ILE A 1 105 ? 7.870 -3.113 0.629 1.00 81.12 105 ILE A CA 1
ATOM 828 C C . ILE A 1 105 ? 8.292 -2.135 1.730 1.00 81.12 105 ILE A C 1
ATOM 830 O O . ILE A 1 105 ? 8.055 -0.939 1.542 1.00 81.12 105 ILE A O 1
ATOM 834 N N . PRO A 1 106 ? 8.929 -2.555 2.845 1.00 83.69 106 PRO A N 1
ATOM 835 C CA . PRO A 1 106 ? 9.341 -1.618 3.892 1.00 83.69 106 PRO A CA 1
ATOM 836 C C . PRO A 1 106 ? 10.236 -0.499 3.353 1.00 83.69 106 PRO A C 1
ATOM 838 O O . PRO A 1 106 ? 10.006 0.675 3.631 1.00 83.69 106 PRO A O 1
ATOM 841 N N . TRP A 1 107 ? 11.198 -0.860 2.500 1.00 85.81 107 TRP A N 1
ATOM 842 C CA . TRP A 1 107 ? 12.083 0.101 1.854 1.00 85.81 107 TRP A CA 1
ATOM 843 C C . TRP A 1 107 ? 11.310 1.047 0.925 1.00 85.81 107 TRP A C 1
ATOM 845 O O . TRP A 1 107 ? 11.533 2.255 0.974 1.00 85.81 107 TRP A O 1
ATOM 855 N N . PHE A 1 108 ? 10.365 0.543 0.125 1.00 88.00 108 PHE A N 1
ATOM 856 C CA . PHE A 1 108 ? 9.512 1.385 -0.721 1.00 88.00 108 PHE A CA 1
ATOM 857 C C . PHE A 1 108 ? 8.704 2.400 0.103 1.00 88.00 108 PHE A C 1
ATOM 859 O O . PHE A 1 108 ? 8.666 3.586 -0.228 1.00 88.00 108 PHE A O 1
ATOM 866 N N . ILE A 1 109 ? 8.090 1.947 1.198 1.00 84.44 109 ILE A N 1
ATOM 867 C CA . ILE A 1 109 ? 7.276 2.788 2.081 1.00 84.44 109 ILE A CA 1
ATOM 868 C C . ILE A 1 109 ? 8.109 3.902 2.703 1.00 84.44 109 ILE A C 1
ATOM 870 O O . ILE A 1 109 ? 7.649 5.041 2.708 1.00 84.44 109 ILE A O 1
ATOM 874 N N . ASP A 1 110 ? 9.313 3.601 3.195 1.00 86.81 110 ASP A N 1
ATOM 875 C CA . ASP A 1 110 ? 10.193 4.611 3.792 1.00 86.81 110 ASP A CA 1
ATOM 876 C C . ASP A 1 110 ? 10.436 5.769 2.808 1.00 86.81 110 ASP A C 1
ATOM 878 O O . ASP A 1 110 ? 10.250 6.937 3.156 1.00 86.81 110 ASP A O 1
ATOM 882 N N . HIS A 1 111 ? 10.714 5.452 1.539 1.00 89.06 111 HIS A N 1
ATOM 883 C CA . HIS A 1 111 ? 10.919 6.461 0.496 1.00 89.06 111 HIS A CA 1
ATOM 884 C C . HIS A 1 111 ? 9.639 7.238 0.166 1.00 89.06 111 HIS A C 1
ATOM 886 O O . HIS A 1 111 ? 9.672 8.463 0.056 1.00 89.06 111 HIS A O 1
ATOM 892 N N . VAL A 1 112 ? 8.497 6.559 0.032 1.00 86.62 112 VAL A N 1
ATOM 893 C CA . VAL A 1 112 ? 7.205 7.212 -0.247 1.00 86.62 112 VAL A CA 1
ATOM 894 C C . VAL A 1 112 ? 6.780 8.134 0.899 1.00 86.62 112 VAL A C 1
ATOM 896 O O . VAL A 1 112 ? 6.260 9.228 0.663 1.00 86.62 112 VAL A O 1
ATOM 899 N N . LEU A 1 113 ? 7.001 7.729 2.150 1.00 83.00 113 LEU A N 1
ATOM 900 C CA . LEU A 1 113 ? 6.695 8.551 3.321 1.00 83.00 113 LEU A CA 1
ATOM 901 C C . LEU A 1 113 ? 7.588 9.797 3.390 1.00 83.00 113 LEU A C 1
ATOM 903 O O . LEU A 1 113 ? 7.100 10.870 3.770 1.00 83.00 113 LEU A O 1
ATOM 907 N N . ASP A 1 114 ? 8.843 9.688 2.953 1.00 86.25 114 ASP A N 1
ATOM 908 C CA . ASP A 1 114 ? 9.789 10.803 2.872 1.00 86.25 114 ASP A CA 1
ATOM 909 C C . ASP A 1 114 ? 9.436 11.836 1.787 1.00 86.25 114 ASP A C 1
ATOM 911 O O . ASP A 1 114 ? 9.809 13.007 1.913 1.00 86.25 114 ASP A O 1
ATOM 915 N N . MET A 1 115 ? 8.632 11.473 0.779 1.00 87.56 115 MET A N 1
ATOM 916 C CA . MET A 1 115 ? 8.177 12.393 -0.281 1.00 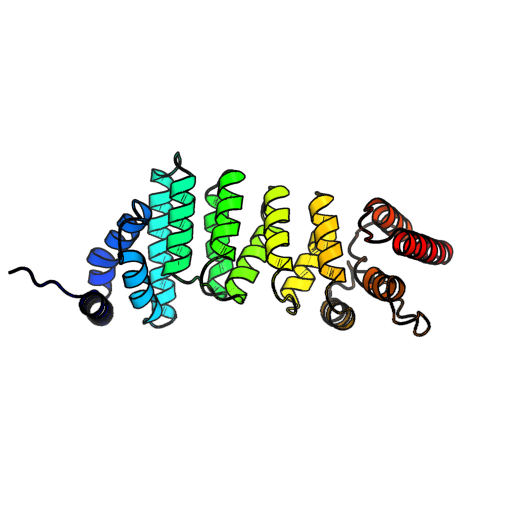87.56 115 MET A CA 1
ATOM 917 C C . MET A 1 115 ? 7.172 13.463 0.196 1.00 87.56 115 MET A C 1
ATOM 919 O O . MET A 1 115 ? 6.785 14.330 -0.582 1.00 87.56 115 MET A O 1
ATOM 923 N N . LYS A 1 116 ? 6.752 13.456 1.473 1.00 83.62 116 LYS A N 1
ATOM 924 C CA . LYS A 1 116 ? 5.914 14.500 2.118 1.00 83.62 116 LYS A CA 1
ATOM 925 C C . LYS A 1 116 ? 4.647 14.908 1.344 1.00 83.62 116 LYS A C 1
ATOM 927 O O . LYS A 1 116 ? 4.227 16.061 1.411 1.00 83.62 116 LYS A O 1
ATOM 932 N N . LEU A 1 117 ? 3.995 13.949 0.691 1.00 89.31 117 LEU A N 1
ATOM 933 C CA . LEU A 1 117 ? 2.747 14.166 -0.045 1.00 89.31 117 LEU A CA 1
ATOM 934 C C . LEU A 1 117 ? 1.641 14.772 0.835 1.00 89.31 117 LEU A C 1
ATOM 936 O O . LEU A 1 117 ? 1.429 14.342 1.980 1.00 89.31 117 LEU A O 1
ATOM 940 N N . ALA A 1 118 ? 0.866 15.714 0.291 1.00 91.00 118 ALA A N 1
ATOM 941 C CA . ALA A 1 118 ? -0.319 16.210 0.972 1.00 91.00 118 ALA A CA 1
ATOM 942 C C . ALA A 1 118 ? -1.385 15.118 1.129 1.00 91.00 118 ALA A C 1
ATOM 944 O O . ALA A 1 118 ? -1.434 14.093 0.447 1.00 91.00 118 ALA A O 1
ATOM 945 N N . LYS A 1 119 ? -2.331 15.380 2.030 1.00 90.56 119 LYS A N 1
ATOM 946 C CA . LYS A 1 119 ? -3.425 14.460 2.363 1.00 90.56 119 LYS A CA 1
ATOM 947 C C . LYS A 1 119 ? -4.217 13.965 1.142 1.00 90.56 119 LYS A C 1
ATOM 949 O O . LYS A 1 119 ? -4.637 12.811 1.135 1.00 90.56 119 LYS A O 1
ATOM 954 N N . LYS A 1 120 ? -4.482 14.828 0.151 1.00 93.12 120 LYS A N 1
ATOM 955 C CA . LYS A 1 120 ? -5.233 14.451 -1.061 1.00 93.12 120 LYS A CA 1
ATOM 956 C C . LYS A 1 120 ? -4.428 13.450 -1.895 1.00 93.12 120 LYS A C 1
ATOM 958 O O . LYS A 1 120 ? -4.957 12.388 -2.202 1.00 93.12 120 LYS A O 1
ATOM 963 N N . ALA A 1 121 ? -3.162 13.762 -2.162 1.00 93.06 121 ALA A N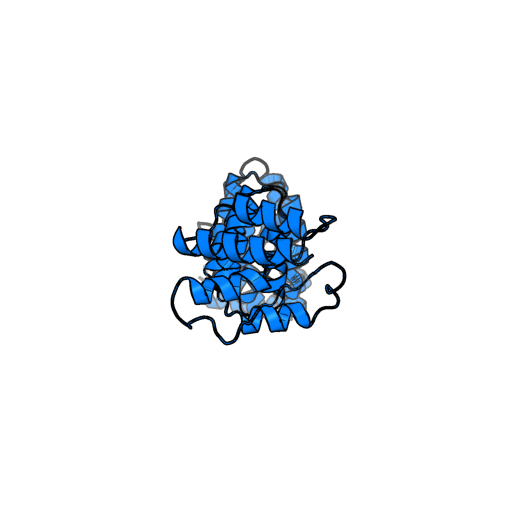 1
ATOM 964 C CA . ALA A 1 121 ? -2.242 12.907 -2.903 1.00 93.06 121 ALA A CA 1
ATOM 965 C C . ALA A 1 121 ? -2.050 11.544 -2.222 1.00 93.06 121 ALA A C 1
ATOM 967 O O . ALA A 1 121 ? -2.187 10.510 -2.864 1.00 93.06 121 ALA A O 1
ATOM 968 N N . LYS A 1 122 ? -1.880 11.513 -0.893 1.00 93.00 122 LYS A N 1
ATOM 969 C CA . LYS A 1 122 ? -1.809 10.249 -0.137 1.00 93.00 122 LYS A CA 1
ATOM 970 C C . LYS A 1 122 ? -3.052 9.377 -0.302 1.00 93.00 122 LYS A C 1
ATOM 972 O O . LYS A 1 122 ? -2.934 8.167 -0.432 1.00 93.00 122 LYS A O 1
ATOM 977 N N . ARG A 1 123 ? -4.251 9.970 -0.302 1.00 93.19 123 ARG A N 1
ATOM 978 C CA . ARG A 1 123 ? -5.495 9.214 -0.534 1.00 93.19 123 ARG A CA 1
ATOM 979 C C . ARG A 1 123 ? -5.566 8.645 -1.945 1.00 93.19 123 ARG A C 1
ATOM 981 O O . ARG A 1 123 ? -5.989 7.510 -2.099 1.00 93.19 123 ARG A O 1
ATOM 988 N N . GLN A 1 124 ? -5.161 9.430 -2.938 1.00 94.25 124 GLN A N 1
ATOM 989 C CA . GLN A 1 124 ? -5.097 8.974 -4.322 1.00 94.25 124 GLN A CA 1
ATOM 990 C C . GLN A 1 124 ? -4.098 7.824 -4.467 1.00 94.25 124 GLN A C 1
ATOM 992 O O . GLN A 1 124 ? -4.445 6.806 -5.044 1.00 94.25 124 GLN A O 1
ATOM 997 N N . LEU A 1 125 ? -2.922 7.926 -3.844 1.00 94.00 125 LEU A N 1
ATOM 998 C CA . LEU A 1 125 ? -1.933 6.853 -3.844 1.00 94.00 125 LEU A CA 1
ATOM 999 C C . LEU A 1 125 ? -2.470 5.556 -3.219 1.00 94.00 125 LEU A C 1
ATOM 1001 O O . LEU A 1 125 ? -2.300 4.489 -3.800 1.00 94.00 125 LEU A O 1
ATOM 1005 N N . LEU A 1 126 ? -3.148 5.638 -2.066 1.00 94.69 126 LEU A N 1
ATOM 1006 C CA . LEU A 1 126 ? -3.789 4.465 -1.453 1.00 94.69 126 LEU A CA 1
ATOM 1007 C C . LEU A 1 126 ? -4.804 3.813 -2.404 1.00 94.69 126 LEU A C 1
ATOM 1009 O O . LEU A 1 126 ? -4.838 2.589 -2.497 1.00 94.69 126 LEU A O 1
ATOM 1013 N N . GLN A 1 127 ? -5.589 4.623 -3.122 1.00 94.94 127 GLN A N 1
ATOM 1014 C CA . GLN A 1 127 ? -6.540 4.132 -4.119 1.00 94.94 127 GLN A CA 1
ATOM 1015 C C . GLN A 1 127 ? -5.820 3.434 -5.280 1.00 94.94 127 GLN A C 1
ATOM 1017 O O . GLN A 1 127 ? -6.167 2.304 -5.605 1.00 94.94 127 GLN A O 1
ATOM 1022 N N . CYS A 1 128 ? -4.786 4.064 -5.850 1.00 92.94 128 CYS A N 1
ATOM 1023 C CA . CYS A 1 128 ? -3.998 3.491 -6.942 1.00 92.94 128 CYS A CA 1
ATOM 1024 C C . CYS A 1 128 ? -3.392 2.136 -6.557 1.00 92.94 128 CYS A C 1
ATOM 1026 O O . CYS A 1 128 ? -3.457 1.192 -7.335 1.00 92.94 128 CYS A O 1
ATOM 1028 N N . VAL A 1 129 ? -2.844 2.009 -5.343 1.00 92.50 129 VAL A N 1
ATOM 1029 C CA . VAL A 1 129 ? -2.297 0.729 -4.868 1.00 92.50 129 VAL A CA 1
ATOM 1030 C C . VAL A 1 129 ? -3.404 -0.310 -4.685 1.00 92.50 129 VAL A C 1
ATOM 1032 O O . VAL A 1 129 ? -3.244 -1.447 -5.129 1.00 92.50 129 VAL A O 1
ATOM 1035 N N . ALA A 1 130 ? -4.535 0.065 -4.081 1.00 92.12 130 ALA A N 1
ATOM 1036 C CA . ALA A 1 130 ? -5.655 -0.849 -3.865 1.00 92.12 130 ALA A CA 1
ATOM 1037 C C . ALA A 1 130 ? -6.238 -1.401 -5.182 1.00 92.12 130 ALA A C 1
ATOM 1039 O O . ALA A 1 130 ? -6.602 -2.574 -5.239 1.00 92.12 130 ALA A O 1
ATOM 1040 N N . GLU A 1 131 ? -6.289 -0.579 -6.233 1.00 91.88 131 GLU A N 1
ATOM 1041 C CA . GLU A 1 131 ? -6.815 -0.939 -7.560 1.00 91.88 131 GLU A CA 1
ATOM 1042 C C . GLU A 1 131 ? -5.772 -1.549 -8.507 1.00 91.88 131 GLU A C 1
ATOM 1044 O O . GLU A 1 131 ? -6.137 -2.023 -9.577 1.00 91.88 131 GLU A O 1
ATOM 1049 N N . SER A 1 132 ? -4.489 -1.545 -8.132 1.00 89.62 132 SER A N 1
ATOM 1050 C CA . SER A 1 132 ? -3.409 -2.073 -8.975 1.00 89.62 132 SER A CA 1
ATOM 1051 C C . SER A 1 132 ? -3.514 -3.584 -9.218 1.00 89.62 132 SER A C 1
ATOM 1053 O O . SER A 1 132 ? -4.181 -4.304 -8.476 1.00 89.62 132 SER A O 1
ATOM 1055 N N . ASP A 1 133 ? -2.760 -4.101 -10.187 1.00 87.38 133 ASP A N 1
ATOM 1056 C CA . ASP A 1 133 ? -2.645 -5.546 -10.445 1.00 87.38 133 ASP A CA 1
ATOM 1057 C C . ASP A 1 133 ? -1.623 -6.256 -9.535 1.00 87.38 133 ASP A C 1
ATOM 1059 O O . ASP A 1 133 ? -1.328 -7.439 -9.718 1.00 87.38 133 ASP A O 1
ATOM 1063 N N . ALA A 1 134 ? -1.062 -5.557 -8.542 1.00 85.94 134 ALA A N 1
ATOM 1064 C CA . ALA A 1 134 ? -0.138 -6.161 -7.589 1.00 85.94 134 ALA A CA 1
ATOM 1065 C C . ALA A 1 134 ? -0.810 -7.288 -6.785 1.00 85.94 134 ALA A C 1
ATOM 1067 O O . ALA A 1 134 ? -2.026 -7.292 -6.570 1.00 85.94 134 ALA A O 1
ATOM 1068 N N . SER A 1 135 ? -0.002 -8.233 -6.295 1.00 87.12 135 SER A N 1
ATOM 1069 C CA . SER A 1 135 ? -0.496 -9.315 -5.436 1.00 87.12 135 SER A CA 1
ATOM 1070 C C . SER A 1 135 ? -1.200 -8.769 -4.190 1.00 87.12 135 SER A C 1
ATOM 1072 O O . SER A 1 135 ? -0.776 -7.746 -3.642 1.00 87.12 135 SER A O 1
ATOM 1074 N N . ASP A 1 136 ? -2.218 -9.481 -3.708 1.00 88.62 136 ASP A N 1
ATOM 1075 C CA . ASP A 1 136 ? -2.946 -9.097 -2.494 1.00 88.62 136 ASP A CA 1
ATOM 1076 C C . ASP A 1 136 ? -2.024 -9.000 -1.273 1.00 88.62 136 ASP A C 1
ATOM 1078 O O . ASP A 1 136 ? -2.206 -8.111 -0.446 1.00 88.62 136 ASP A O 1
ATOM 1082 N N . ASP A 1 137 ? -0.982 -9.829 -1.192 1.00 88.19 137 ASP A N 1
ATOM 1083 C CA . ASP A 1 137 ? 0.028 -9.752 -0.131 1.00 88.1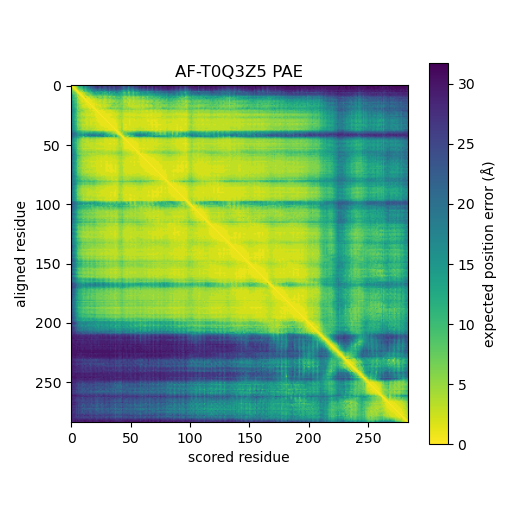9 137 ASP A CA 1
ATOM 1084 C C . ASP A 1 137 ? 0.782 -8.418 -0.167 1.00 88.19 137 ASP A C 1
ATOM 1086 O O . ASP A 1 137 ? 0.861 -7.720 0.842 1.00 88.19 137 ASP A O 1
ATOM 1090 N N . ALA A 1 138 ? 1.243 -7.999 -1.347 1.00 87.69 138 ALA A N 1
ATOM 1091 C CA . ALA A 1 138 ? 1.946 -6.730 -1.494 1.00 87.69 138 ALA A CA 1
ATOM 1092 C C . ALA A 1 138 ? 1.051 -5.518 -1.184 1.00 87.69 138 ALA A C 1
ATOM 1094 O O . ALA A 1 138 ? 1.452 -4.589 -0.478 1.00 87.69 138 ALA A O 1
ATOM 1095 N N . LYS A 1 139 ? -0.196 -5.531 -1.669 1.00 91.06 139 LYS A N 1
ATOM 1096 C CA . LYS A 1 139 ? -1.183 -4.488 -1.346 1.00 91.06 139 LYS A CA 1
ATOM 1097 C C . LYS A 1 139 ? -1.438 -4.425 0.157 1.00 91.06 139 LYS A C 1
ATOM 1099 O O . LYS A 1 139 ? -1.442 -3.340 0.739 1.00 91.06 139 LYS A O 1
ATOM 1104 N N . ARG A 1 140 ? -1.633 -5.584 0.788 1.00 91.25 140 ARG A N 1
ATOM 1105 C CA . ARG A 1 140 ? -1.883 -5.720 2.223 1.00 91.25 140 ARG A CA 1
ATOM 1106 C C . ARG A 1 140 ? -0.727 -5.153 3.031 1.00 91.25 140 ARG A C 1
ATOM 1108 O O . ARG A 1 140 ? -0.973 -4.300 3.878 1.00 91.25 140 ARG A O 1
ATOM 1115 N N . ASP A 1 141 ? 0.507 -5.539 2.739 1.00 89.94 141 ASP A N 1
ATOM 1116 C CA . ASP A 1 141 ? 1.689 -5.068 3.468 1.00 89.94 141 ASP A CA 1
AT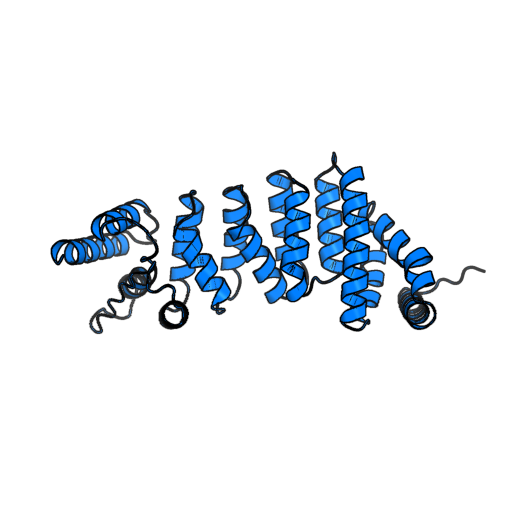OM 1117 C C . ASP A 1 141 ? 1.882 -3.551 3.335 1.00 89.94 141 ASP A C 1
ATOM 1119 O O . ASP A 1 141 ? 2.119 -2.864 4.334 1.00 89.94 141 ASP A O 1
ATOM 1123 N N . PHE A 1 142 ? 1.682 -2.995 2.134 1.00 91.50 142 PHE A N 1
ATOM 1124 C CA . PHE A 1 142 ? 1.723 -1.547 1.924 1.00 91.50 142 PHE A CA 1
ATOM 1125 C C . PHE A 1 142 ? 0.658 -0.816 2.754 1.00 91.50 142 PHE A C 1
ATOM 1127 O O . PHE A 1 142 ? 0.955 0.146 3.470 1.00 91.50 142 PHE A O 1
ATOM 1134 N N . LEU A 1 143 ? -0.592 -1.280 2.694 1.00 93.38 143 LEU A N 1
ATOM 1135 C CA . LEU A 1 143 ? -1.700 -0.674 3.431 1.00 93.38 143 LEU A CA 1
ATOM 1136 C C . LEU A 1 143 ? -1.526 -0.821 4.950 1.00 93.38 143 LEU A C 1
ATOM 1138 O O . LEU A 1 143 ? -1.827 0.121 5.687 1.00 93.38 143 LEU A O 1
ATOM 1142 N N . LEU A 1 144 ? -1.018 -1.962 5.427 1.00 91.75 144 LEU A N 1
ATOM 1143 C CA . LEU A 1 144 ? -0.712 -2.197 6.841 1.00 91.75 144 LEU A CA 1
ATOM 1144 C C . LEU A 1 144 ? 0.325 -1.202 7.344 1.00 91.75 144 LEU A C 1
ATOM 1146 O O . LEU A 1 144 ? 0.114 -0.569 8.381 1.00 91.75 144 LEU A O 1
ATOM 1150 N N . ALA A 1 145 ? 1.402 -1.005 6.591 1.00 90.12 145 ALA A N 1
ATOM 1151 C CA . ALA A 1 145 ? 2.424 -0.053 6.971 1.00 90.12 145 ALA A CA 1
ATOM 1152 C C . ALA A 1 145 ? 1.892 1.383 6.971 1.00 90.12 145 ALA A C 1
ATOM 1154 O O . ALA A 1 145 ? 2.033 2.074 7.977 1.00 90.12 145 ALA A O 1
ATOM 1155 N N . MET A 1 146 ? 1.186 1.813 5.918 1.00 91.88 146 MET A N 1
ATOM 1156 C CA . MET A 1 146 ? 0.563 3.145 5.867 1.00 91.88 146 MET A CA 1
ATOM 1157 C C . MET A 1 146 ? -0.416 3.371 7.028 1.00 91.88 146 MET A C 1
ATOM 1159 O O . MET A 1 146 ? -0.456 4.454 7.617 1.00 91.88 146 MET A O 1
ATOM 1163 N N . MET A 1 147 ? -1.184 2.344 7.401 1.00 92.94 147 MET A N 1
ATOM 1164 C CA . MET A 1 147 ? -2.065 2.361 8.569 1.00 92.94 147 MET A CA 1
ATOM 1165 C C . MET A 1 147 ? -1.288 2.481 9.886 1.00 92.94 147 MET A C 1
ATOM 1167 O O . MET A 1 147 ? -1.809 3.049 10.837 1.00 92.94 147 MET A O 1
ATOM 1171 N N . GLN A 1 148 ? -0.071 1.954 9.988 1.00 89.38 148 GLN A N 1
ATOM 1172 C CA . GLN A 1 148 ? 0.711 1.967 11.227 1.00 89.38 148 GLN A CA 1
ATOM 1173 C C . GLN A 1 148 ? 1.591 3.208 11.390 1.00 89.38 148 GLN A C 1
ATOM 1175 O O . GLN A 1 148 ? 1.751 3.685 12.515 1.00 89.38 148 GLN A O 1
ATOM 1180 N N . THR A 1 149 ? 2.160 3.725 10.303 1.00 88.69 149 THR A N 1
ATOM 1181 C CA . THR A 1 149 ? 3.268 4.689 10.359 1.00 88.69 149 THR A CA 1
ATOM 1182 C C . THR A 1 149 ? 2.880 6.105 9.942 1.00 88.69 149 THR A C 1
ATOM 1184 O O . THR A 1 149 ? 3.530 7.057 10.379 1.00 88.69 149 THR A O 1
ATOM 1187 N N . ASP A 1 150 ? 1.811 6.297 9.155 1.00 89.31 150 ASP A N 1
ATOM 1188 C CA . ASP A 1 150 ? 1.465 7.632 8.662 1.00 89.31 150 ASP A CA 1
ATOM 1189 C C . ASP A 1 150 ? 1.045 8.560 9.811 1.00 89.31 150 ASP A C 1
ATOM 1191 O O . ASP A 1 150 ? 0.256 8.205 10.689 1.00 89.31 150 ASP A O 1
ATOM 1195 N N . SER A 1 151 ? 1.537 9.796 9.805 1.00 89.06 151 SER A N 1
ATOM 1196 C CA . SER A 1 151 ? 1.223 10.780 10.843 1.00 89.06 151 SER A CA 1
ATOM 1197 C C . SER A 1 151 ? -0.229 11.278 10.784 1.00 89.06 151 SER A C 1
ATOM 1199 O O . SER A 1 151 ? -0.808 11.637 11.819 1.00 89.06 151 SER A O 1
ATOM 1201 N N . LEU A 1 152 ? -0.867 11.246 9.611 1.00 90.81 152 LEU A N 1
ATOM 1202 C CA . LEU A 1 152 ? -2.226 11.727 9.379 1.00 90.81 152 LEU A CA 1
ATOM 1203 C C . LEU A 1 152 ? -3.259 10.633 9.663 1.00 90.81 152 LEU A C 1
ATOM 1205 O O . LEU A 1 152 ? -3.352 9.630 8.957 1.00 90.81 152 LEU A O 1
ATOM 1209 N N . SER A 1 153 ? -4.131 10.878 10.644 1.00 92.31 153 SER A N 1
ATOM 1210 C CA . SER A 1 153 ? -5.203 9.937 11.006 1.00 92.31 153 SER A CA 1
ATOM 1211 C C . SER A 1 153 ? -6.139 9.601 9.851 1.00 92.31 153 SER A C 1
ATOM 1213 O O . SER A 1 153 ? -6.654 8.495 9.784 1.00 92.31 153 SER A O 1
ATOM 1215 N N . ASP A 1 154 ? -6.370 10.553 8.949 1.00 93.06 154 ASP A N 1
ATOM 1216 C CA . ASP A 1 154 ? -7.236 10.351 7.792 1.00 93.06 154 ASP A CA 1
ATOM 1217 C C . ASP A 1 154 ? -6.613 9.418 6.750 1.00 93.06 154 ASP A C 1
ATOM 1219 O O . ASP A 1 154 ? -7.355 8.733 6.056 1.00 93.06 154 ASP A O 1
ATOM 1223 N N . THR A 1 155 ? -5.284 9.398 6.623 1.00 92.88 155 THR A N 1
ATOM 1224 C CA . THR A 1 155 ? -4.585 8.442 5.754 1.00 92.88 155 THR A CA 1
ATOM 1225 C C . THR A 1 155 ? -4.644 7.054 6.378 1.00 92.88 155 THR A C 1
ATOM 1227 O O . THR A 1 155 ? -5.047 6.112 5.704 1.00 92.88 155 THR A O 1
ATOM 1230 N N . ARG A 1 156 ? -4.369 6.944 7.689 1.00 94.50 156 ARG A N 1
ATOM 1231 C CA . ARG A 1 156 ? -4.490 5.674 8.427 1.00 94.50 156 ARG A CA 1
ATOM 1232 C C . ARG A 1 156 ? -5.907 5.098 8.367 1.00 94.50 156 ARG A C 1
ATOM 1234 O O . ARG A 1 156 ? -6.077 3.906 8.143 1.00 94.50 156 ARG A O 1
ATOM 1241 N N . GLU A 1 157 ? -6.928 5.946 8.513 1.00 94.69 157 GLU A N 1
ATOM 1242 C CA . GLU A 1 157 ? -8.334 5.545 8.379 1.00 94.69 157 GLU A CA 1
ATOM 1243 C C . GLU A 1 157 ? -8.639 5.001 6.976 1.00 94.69 157 GLU A C 1
ATOM 1245 O O . GLU A 1 157 ? -9.339 4.003 6.858 1.00 94.69 157 GLU A O 1
ATOM 1250 N N . GLN A 1 158 ? -8.130 5.637 5.917 1.00 94.88 158 GLN A N 1
ATOM 1251 C CA . GLN A 1 158 ? -8.365 5.178 4.543 1.00 94.88 158 GLN A CA 1
ATOM 1252 C C . GLN A 1 158 ? -7.608 3.888 4.225 1.00 94.88 158 GLN A C 1
ATOM 1254 O O . GLN A 1 158 ? -8.198 2.974 3.661 1.00 94.88 158 GLN A O 1
ATOM 1259 N N . ALA A 1 159 ? -6.351 3.767 4.657 1.00 94.56 159 ALA A N 1
ATOM 1260 C CA . ALA A 1 159 ? -5.590 2.527 4.517 1.00 94.56 159 ALA A CA 1
ATOM 1261 C C . ALA A 1 159 ? -6.330 1.351 5.178 1.00 94.56 159 ALA A C 1
ATOM 1263 O O . ALA A 1 159 ? -6.514 0.299 4.572 1.00 94.56 159 ALA A O 1
ATOM 1264 N N . LEU A 1 160 ? -6.870 1.578 6.378 1.00 93.44 160 LEU A N 1
ATOM 1265 C CA . LEU A 1 160 ? -7.694 0.602 7.079 1.00 93.44 160 LEU A CA 1
ATOM 1266 C C . LEU A 1 160 ? -9.010 0.276 6.348 1.00 93.44 160 LEU A C 1
ATOM 1268 O O . LEU A 1 160 ? -9.430 -0.877 6.353 1.00 93.44 160 LEU A O 1
ATOM 1272 N N . LYS A 1 161 ? -9.656 1.248 5.689 1.00 93.31 161 LYS A N 1
ATOM 1273 C CA . LYS A 1 161 ? -10.850 0.984 4.863 1.00 93.31 161 LYS A CA 1
ATOM 1274 C C . LYS A 1 161 ? -10.557 0.075 3.673 1.00 93.31 161 LYS A C 1
ATOM 1276 O O . LYS A 1 161 ? -11.410 -0.734 3.335 1.00 93.31 161 LYS A O 1
ATOM 1281 N N . HIS A 1 162 ? -9.382 0.185 3.062 1.00 93.06 162 HIS A N 1
ATOM 1282 C CA . HIS A 1 162 ? -8.984 -0.757 2.017 1.00 93.06 162 HIS A CA 1
ATOM 1283 C C . HIS A 1 162 ? -8.678 -2.135 2.611 1.00 93.06 162 HIS A C 1
ATOM 1285 O O . HIS A 1 162 ? -9.210 -3.130 2.127 1.00 93.06 162 HIS A O 1
ATOM 1291 N N . LEU A 1 163 ? -7.937 -2.201 3.723 1.00 91.19 163 LEU A N 1
ATOM 1292 C CA . LEU A 1 163 ? -7.613 -3.470 4.389 1.00 91.19 163 LEU A CA 1
ATOM 1293 C C . LEU A 1 163 ? -8.847 -4.303 4.745 1.00 91.19 163 LEU A C 1
ATOM 1295 O O . LEU A 1 163 ? -8.837 -5.506 4.528 1.00 91.19 163 LEU A O 1
ATOM 1299 N N . VAL A 1 164 ? -9.927 -3.695 5.250 1.00 85.06 164 VAL A N 1
ATOM 1300 C CA . VAL A 1 164 ? -11.146 -4.449 5.623 1.00 85.06 164 VAL A CA 1
ATOM 1301 C C . VAL A 1 164 ? -11.887 -5.077 4.448 1.00 85.06 164 VAL A C 1
ATOM 1303 O O . VAL A 1 164 ? -12.773 -5.897 4.665 1.00 85.06 164 VAL A O 1
ATOM 1306 N N . THR A 1 165 ? -11.573 -4.668 3.220 1.00 85.94 165 THR A N 1
ATOM 1307 C CA . THR A 1 165 ? -12.133 -5.291 2.013 1.00 85.94 165 THR A CA 1
ATOM 1308 C C . THR A 1 165 ? -11.316 -6.494 1.544 1.00 85.94 165 THR A C 1
ATOM 1310 O O . THR A 1 165 ? -11.762 -7.213 0.656 1.00 85.94 165 THR A O 1
ATOM 1313 N N . MET A 1 166 ? -10.150 -6.725 2.154 1.00 87.19 166 MET A N 1
ATOM 1314 C CA . MET A 1 166 ? -9.255 -7.843 1.870 1.00 87.19 166 MET A CA 1
ATOM 1315 C C . MET A 1 166 ? -9.495 -9.001 2.848 1.00 87.19 166 MET A C 1
ATOM 1317 O O . MET A 1 166 ? -10.052 -8.811 3.932 1.00 87.19 166 MET A O 1
ATOM 1321 N N . ASP A 1 167 ? -9.043 -10.202 2.485 1.00 80.94 167 ASP A N 1
ATOM 1322 C CA . ASP A 1 167 ? -9.081 -11.360 3.379 1.00 80.94 167 ASP A CA 1
ATOM 1323 C C . ASP A 1 167 ? -7.943 -11.283 4.414 1.00 80.94 167 ASP A C 1
ATOM 1325 O O . ASP A 1 167 ? -6.771 -11.523 4.116 1.00 80.94 167 ASP A O 1
ATOM 1329 N N . LEU A 1 168 ? -8.278 -10.879 5.642 1.00 74.94 168 LEU A N 1
ATOM 1330 C CA . LEU A 1 168 ? -7.318 -10.653 6.727 1.00 74.94 168 LEU A CA 1
ATOM 1331 C C . LEU A 1 168 ? -7.240 -11.870 7.658 1.00 74.94 168 LEU A C 1
ATOM 1333 O O . LEU A 1 168 ? -7.672 -11.820 8.810 1.00 74.94 168 LEU A O 1
ATOM 1337 N N . VAL A 1 169 ? -6.674 -12.964 7.150 1.00 73.75 169 VAL A N 1
ATOM 1338 C CA . VAL A 1 169 ? -6.419 -14.196 7.924 1.00 73.75 169 VAL A CA 1
ATOM 1339 C C . VAL A 1 169 ? -4.995 -14.291 8.476 1.00 73.75 169 VAL A C 1
ATOM 1341 O O . VAL A 1 169 ? -4.713 -15.152 9.304 1.00 73.75 169 VAL A O 1
ATOM 1344 N N . ASP A 1 170 ? -4.089 -13.407 8.053 1.00 78.12 170 ASP A N 1
ATOM 1345 C CA . ASP A 1 170 ? -2.708 -13.394 8.540 1.00 78.12 170 ASP A CA 1
ATOM 1346 C C . ASP A 1 170 ? -2.611 -12.807 9.961 1.00 78.12 170 ASP A C 1
ATOM 1348 O O . ASP A 1 170 ? -3.144 -11.733 10.265 1.00 78.12 170 ASP A O 1
ATOM 1352 N N . ALA A 1 171 ? -1.853 -13.495 10.818 1.00 75.50 171 ALA A N 1
ATOM 1353 C CA . ALA A 1 171 ? -1.454 -13.050 12.146 1.00 75.50 171 ALA A CA 1
ATOM 1354 C C . ALA A 1 171 ? -0.907 -11.613 12.151 1.00 75.50 171 ALA A C 1
ATOM 1356 O O . ALA A 1 171 ? -1.300 -10.811 12.998 1.00 75.50 171 ALA A O 1
ATOM 1357 N N . SER A 1 172 ? -0.033 -11.268 11.201 1.00 79.00 172 SER A N 1
ATOM 1358 C CA . SER A 1 172 ? 0.606 -9.948 11.116 1.00 79.00 172 SER A CA 1
ATOM 1359 C C . SER A 1 172 ? -0.428 -8.825 10.962 1.00 79.00 172 SER A C 1
ATOM 1361 O O . SER A 1 172 ? -0.374 -7.814 11.669 1.00 79.00 172 SER A O 1
ATOM 1363 N N . ALA A 1 173 ? -1.437 -9.047 10.117 1.00 82.62 173 ALA A N 1
ATOM 1364 C CA . ALA A 1 173 ? -2.529 -8.117 9.880 1.00 82.62 173 ALA A CA 1
ATOM 1365 C C . ALA A 1 173 ? -3.431 -7.982 11.113 1.00 82.62 173 ALA A C 1
ATOM 1367 O O . ALA A 1 173 ? -3.751 -6.867 11.530 1.00 82.62 173 ALA A O 1
ATOM 1368 N N . ILE A 1 174 ? -3.790 -9.100 11.753 1.00 80.38 174 ILE A N 1
ATOM 1369 C CA . ILE A 1 174 ? -4.598 -9.106 12.984 1.00 80.38 174 ILE A CA 1
ATOM 1370 C C . ILE A 1 174 ? -3.883 -8.342 14.106 1.00 80.38 174 ILE A C 1
ATOM 1372 O O . ILE A 1 174 ? -4.496 -7.537 14.812 1.00 80.38 174 ILE A O 1
ATOM 1376 N N . HIS A 1 175 ? -2.573 -8.537 14.249 1.00 77.69 175 HIS A N 1
ATOM 1377 C CA . HIS A 1 175 ? -1.754 -7.839 15.243 1.00 77.69 175 HIS A CA 1
ATOM 1378 C C . HIS A 1 175 ? -1.687 -6.339 14.959 1.00 77.69 175 HIS A C 1
ATOM 1380 O O . HIS A 1 175 ? -1.867 -5.517 15.862 1.00 77.69 175 HIS A O 1
ATOM 1386 N N . ALA A 1 176 ? -1.486 -5.966 13.697 1.00 82.81 176 ALA A N 1
ATOM 1387 C CA . ALA A 1 176 ? -1.476 -4.577 13.268 1.00 82.81 176 ALA A CA 1
ATOM 1388 C C . ALA A 1 176 ? -2.819 -3.880 13.533 1.00 82.81 176 ALA A C 1
ATOM 1390 O O . ALA A 1 176 ? -2.831 -2.758 14.046 1.00 82.81 176 ALA A O 1
ATOM 1391 N N . LEU A 1 177 ? -3.942 -4.549 13.255 1.00 83.19 177 LEU A N 1
ATOM 1392 C CA . LEU A 1 177 ? -5.289 -4.068 13.574 1.00 83.19 177 LEU A CA 1
ATOM 1393 C C . LEU A 1 177 ? -5.489 -3.888 15.081 1.00 83.19 177 LEU A C 1
ATOM 1395 O O . LEU A 1 177 ? -5.972 -2.844 15.523 1.00 83.19 177 LEU A O 1
ATOM 1399 N N . ALA A 1 178 ? -5.077 -4.866 15.890 1.00 77.50 178 ALA A N 1
ATOM 1400 C CA . ALA A 1 178 ? -5.165 -4.780 17.346 1.00 77.50 178 ALA A CA 1
ATOM 1401 C C . ALA A 1 178 ? -4.351 -3.599 17.900 1.00 77.50 178 ALA A C 1
ATOM 1403 O O . ALA A 1 178 ? -4.783 -2.921 18.837 1.00 77.50 178 ALA A O 1
ATOM 1404 N N . HIS A 1 179 ? -3.205 -3.287 17.289 1.00 79.00 179 HIS A N 1
ATOM 1405 C CA . HIS A 1 179 ? -2.416 -2.110 17.644 1.00 79.00 179 HIS A CA 1
ATOM 1406 C C . HIS A 1 179 ? -3.175 -0.792 17.388 1.00 79.00 179 HIS A C 1
ATOM 1408 O O . HIS A 1 179 ? -3.078 0.138 18.194 1.00 79.00 179 HIS A O 1
ATOM 1414 N N . GLN A 1 180 ? -4.002 -0.715 16.337 1.00 83.88 180 GLN A N 1
ATOM 1415 C CA . GLN A 1 180 ? -4.795 0.483 16.013 1.00 83.88 180 GLN A CA 1
ATOM 1416 C C . GLN A 1 180 ? -5.902 0.806 17.026 1.00 83.88 180 GLN A C 1
ATOM 1418 O O . GLN A 1 180 ? -6.401 1.933 17.064 1.00 83.88 180 GLN A O 1
ATOM 1423 N N . LEU A 1 181 ? -6.237 -0.111 17.936 1.00 76.69 181 LEU A N 1
ATOM 1424 C CA . LEU A 1 181 ? -7.112 0.191 19.078 1.00 76.69 181 LEU A CA 1
ATOM 1425 C C . LEU A 1 181 ? -6.504 1.238 20.024 1.00 76.69 181 LEU A C 1
ATOM 1427 O O . LEU A 1 181 ? -7.225 1.871 20.797 1.00 76.69 181 LEU A O 1
ATOM 1431 N N . ARG A 1 182 ? -5.182 1.444 19.951 1.00 74.62 182 ARG A N 1
ATOM 1432 C CA . ARG A 1 182 ? -4.443 2.476 20.691 1.00 74.62 182 ARG A CA 1
ATOM 1433 C C . ARG A 1 182 ? -4.239 3.766 19.889 1.00 74.62 182 ARG A C 1
ATOM 1435 O O . ARG A 1 182 ? -3.579 4.677 20.391 1.00 74.62 182 ARG A O 1
ATOM 1442 N N . ASP A 1 183 ? -4.771 3.865 18.668 1.00 83.56 183 ASP A N 1
ATOM 1443 C CA . ASP A 1 183 ? -4.574 5.040 17.814 1.00 83.56 183 ASP A CA 1
ATOM 1444 C C . ASP A 1 183 ? -5.087 6.319 18.498 1.00 83.56 183 ASP A C 1
ATOM 1446 O O . ASP A 1 183 ? -6.022 6.283 19.288 1.00 83.56 183 ASP A O 1
ATOM 1450 N N . LYS A 1 184 ? -4.510 7.488 18.215 1.00 84.06 184 LYS A N 1
ATOM 1451 C CA . LYS A 1 184 ? -4.991 8.755 18.805 1.00 84.06 184 LYS A CA 1
ATOM 1452 C C . LYS A 1 184 ? -6.369 9.175 18.267 1.00 84.06 184 LYS A C 1
ATOM 1454 O O . LYS A 1 184 ? -7.088 9.928 18.924 1.00 84.06 184 LYS A O 1
ATOM 1459 N N . SER A 1 185 ? -6.732 8.719 17.073 1.00 86.69 185 SER A N 1
ATOM 1460 C CA . SER A 1 185 ? -7.994 8.997 16.401 1.00 86.69 185 SER A CA 1
ATOM 1461 C C . SER A 1 185 ? -9.063 7.992 16.801 1.00 86.69 185 SER A C 1
ATOM 1463 O O . SER A 1 185 ? -8.985 6.808 16.479 1.00 86.69 185 SER A O 1
ATOM 1465 N N . LYS A 1 186 ? -10.153 8.494 17.392 1.00 80.44 186 LYS A N 1
ATOM 1466 C CA . LYS A 1 186 ? -11.341 7.677 17.679 1.00 80.44 186 LYS A CA 1
ATOM 1467 C C . LYS A 1 186 ? -11.937 7.026 16.426 1.00 80.44 186 LYS A C 1
ATOM 1469 O O . LYS A 1 186 ? -12.551 5.975 16.542 1.00 80.44 186 LYS A O 1
ATOM 1474 N N . ARG A 1 187 ? -11.788 7.635 15.240 1.00 86.69 187 ARG A N 1
ATOM 1475 C CA . ARG A 1 187 ? -12.298 7.052 13.983 1.00 86.69 187 ARG A CA 1
ATOM 1476 C C . ARG A 1 187 ? -11.511 5.804 13.593 1.00 86.69 187 ARG A C 1
ATOM 1478 O O . ARG A 1 187 ? -12.125 4.790 13.291 1.00 86.69 187 ARG A O 1
ATOM 1485 N N . VAL A 1 188 ? -10.182 5.870 13.689 1.00 87.44 188 VAL A N 1
ATOM 1486 C CA . VAL A 1 188 ? -9.288 4.731 13.427 1.00 87.44 188 VAL A CA 1
ATOM 1487 C C . VAL A 1 188 ? -9.531 3.625 14.453 1.00 87.44 188 VAL A C 1
ATOM 1489 O O . VAL A 1 188 ? -9.757 2.487 14.062 1.00 87.44 188 VAL A O 1
ATOM 1492 N N . GLN A 1 189 ? -9.611 3.971 15.745 1.00 80.81 189 GLN A N 1
ATOM 1493 C CA . GLN A 1 189 ? -9.934 3.011 16.811 1.00 80.81 189 GLN A CA 1
ATOM 1494 C C . GLN A 1 189 ? -11.255 2.274 16.551 1.00 80.81 189 GLN A C 1
ATOM 1496 O O . GLN A 1 189 ? -11.311 1.051 16.649 1.00 80.81 189 GLN A O 1
ATOM 1501 N N . ARG A 1 190 ? -12.325 3.015 16.220 1.00 78.31 190 ARG A N 1
ATOM 1502 C CA . ARG A 1 190 ? -13.646 2.443 15.917 1.00 78.31 190 ARG A CA 1
ATOM 1503 C C . ARG A 1 190 ? -13.587 1.502 14.726 1.00 78.31 190 ARG A C 1
ATOM 1505 O O . ARG A 1 190 ? -14.128 0.408 14.810 1.00 78.31 190 ARG A O 1
ATOM 1512 N N . LEU A 1 191 ? -12.937 1.931 13.647 1.00 82.88 191 LEU A N 1
ATOM 1513 C CA . LEU A 1 191 ? -12.850 1.130 12.439 1.00 82.88 191 LEU A CA 1
ATOM 1514 C C . LEU A 1 191 ? -12.065 -0.158 12.708 1.00 82.88 191 LEU A C 1
ATOM 1516 O O . LEU A 1 191 ? -12.582 -1.229 12.427 1.00 82.88 191 LEU A O 1
ATOM 1520 N N . ALA A 1 192 ? -10.907 -0.072 13.368 1.00 82.69 192 ALA A N 1
ATOM 1521 C CA . ALA A 1 192 ? -10.073 -1.235 13.680 1.00 82.69 192 ALA A CA 1
ATOM 1522 C C . ALA A 1 192 ? -10.815 -2.242 14.562 1.00 82.69 192 ALA A C 1
ATOM 1524 O O . ALA A 1 192 ? -10.751 -3.449 14.348 1.00 82.69 192 ALA A O 1
ATOM 1525 N N . PHE A 1 193 ? -11.583 -1.735 15.523 1.00 75.62 193 PHE A N 1
ATOM 1526 C CA . 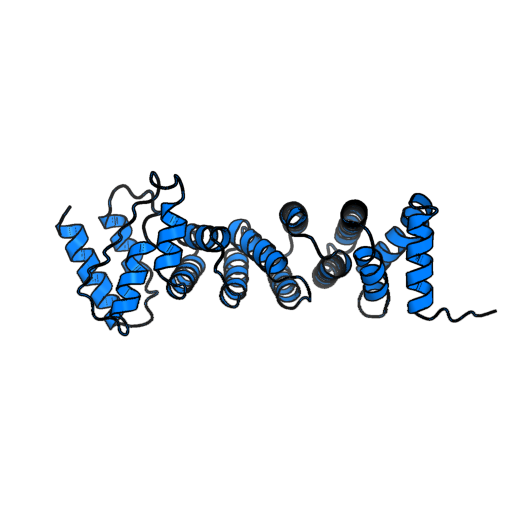PHE A 1 193 ? -12.447 -2.554 16.354 1.00 75.62 193 PHE A CA 1
ATOM 1527 C C . PHE A 1 193 ? -13.525 -3.282 15.549 1.00 75.62 193 PHE A C 1
ATOM 1529 O O . PHE A 1 193 ? -13.704 -4.485 15.717 1.00 75.62 193 PHE A O 1
ATOM 1536 N N . THR A 1 194 ? -14.220 -2.581 14.649 1.00 75.81 194 THR A N 1
ATOM 1537 C CA . THR A 1 194 ? -15.216 -3.218 13.777 1.00 75.81 194 THR A CA 1
ATOM 1538 C C . THR A 1 194 ? -14.587 -4.240 12.829 1.00 75.81 194 THR A C 1
ATOM 1540 O O . THR A 1 194 ? -15.176 -5.297 12.630 1.00 75.81 194 THR A O 1
ATOM 1543 N N . SER A 1 195 ? -13.374 -3.984 12.325 1.00 79.81 195 SER A N 1
ATOM 1544 C CA . SER A 1 195 ? -12.605 -4.923 11.495 1.00 79.81 195 SER A CA 1
ATOM 1545 C C . SER A 1 195 ? -12.269 -6.208 12.244 1.00 79.81 195 SER A C 1
ATOM 1547 O O . SER A 1 195 ? -12.415 -7.303 11.714 1.00 79.81 195 SER A O 1
ATOM 1549 N N . LEU A 1 196 ? -11.841 -6.090 13.501 1.00 77.25 196 LEU A N 1
ATOM 1550 C CA . LEU A 1 196 ? -11.535 -7.255 14.327 1.00 77.25 196 LEU A CA 1
ATOM 1551 C C . LEU A 1 196 ? -12.799 -8.069 14.630 1.00 77.25 196 LEU A C 1
ATOM 1553 O O . LEU A 1 196 ? -12.734 -9.289 14.658 1.00 77.25 196 LEU A O 1
ATOM 1557 N N . LEU A 1 197 ? -13.966 -7.432 14.780 1.00 71.56 197 LEU A N 1
ATOM 1558 C CA . LEU A 1 197 ? -15.230 -8.148 15.007 1.00 71.56 197 LEU A CA 1
ATOM 1559 C C . LEU A 1 197 ? -15.707 -8.979 13.809 1.00 71.56 197 LEU A C 1
ATOM 1561 O O . LEU A 1 197 ? -16.434 -9.961 13.999 1.00 71.56 197 LEU A O 1
ATOM 1565 N N . SER A 1 198 ? -15.316 -8.599 12.591 1.00 74.94 198 SER A N 1
ATOM 1566 C CA . SER A 1 198 ? -15.621 -9.377 11.387 1.00 74.94 198 SER A CA 1
ATOM 1567 C C . SER A 1 198 ? -14.745 -10.621 11.219 1.00 74.94 198 SER A C 1
ATOM 1569 O O . SER A 1 198 ? -15.125 -11.509 10.461 1.00 74.94 198 SER A O 1
ATOM 1571 N N . ILE A 1 199 ? -13.626 -10.726 11.941 1.00 75.06 199 ILE A N 1
ATOM 1572 C CA . ILE A 1 199 ? -12.726 -11.886 11.899 1.00 75.06 199 ILE A CA 1
ATOM 1573 C C . IL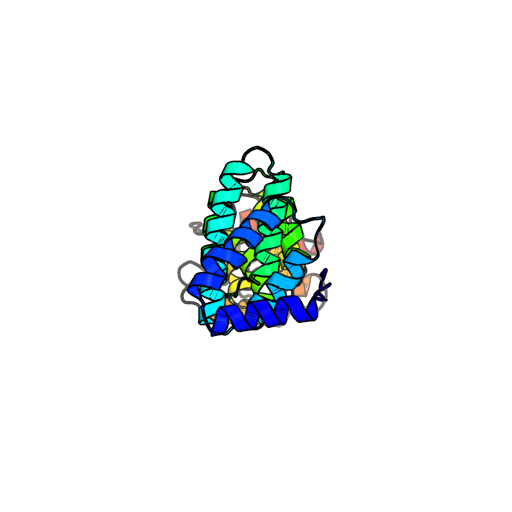E A 1 199 ? -13.237 -12.964 12.871 1.00 75.06 199 ILE A C 1
ATOM 1575 O O . ILE A 1 199 ? -13.797 -12.654 13.927 1.00 75.06 199 ILE A O 1
ATOM 1579 N N . ALA A 1 200 ? -13.077 -14.244 12.514 1.00 70.75 200 ALA A N 1
ATOM 1580 C CA . ALA A 1 200 ? -13.487 -15.351 13.378 1.00 70.75 200 ALA A CA 1
ATOM 1581 C C . ALA A 1 200 ? -12.710 -15.322 14.715 1.00 70.75 200 ALA A C 1
ATOM 1583 O O . ALA A 1 200 ? -11.477 -15.228 14.701 1.00 70.75 200 ALA A O 1
ATOM 1584 N N . PRO A 1 201 ? -13.397 -15.396 15.871 1.00 63.41 201 PRO A N 1
ATOM 1585 C CA . PRO A 1 201 ? -12.773 -15.211 17.180 1.00 63.41 201 PRO A CA 1
ATOM 1586 C C . PRO A 1 201 ? -11.667 -16.226 17.480 1.00 63.41 201 PRO A C 1
ATOM 1588 O O . PRO A 1 201 ? -10.681 -15.864 18.114 1.00 63.41 201 PRO A O 1
ATOM 1591 N N . GLU A 1 202 ? -11.779 -17.461 16.995 1.00 66.25 202 GLU A N 1
ATOM 1592 C CA . GLU A 1 202 ? -10.777 -18.513 17.197 1.00 66.25 202 GLU A CA 1
ATOM 1593 C C . GLU A 1 202 ? -9.430 -18.135 16.573 1.00 66.25 202 GLU A C 1
ATOM 1595 O O . GLU A 1 202 ? -8.380 -18.389 17.164 1.00 66.25 202 GLU A O 1
ATOM 1600 N N . MET A 1 203 ? -9.454 -17.473 15.412 1.00 68.69 203 MET A N 1
ATOM 1601 C CA . MET A 1 203 ? -8.241 -16.998 14.740 1.00 68.69 203 MET A CA 1
ATOM 1602 C C . MET A 1 203 ? -7.611 -15.842 15.515 1.00 68.69 203 MET A C 1
ATOM 1604 O O . MET A 1 203 ? -6.400 -15.818 15.725 1.00 68.69 203 MET A O 1
ATOM 1608 N N . ILE A 1 204 ? -8.433 -14.909 16.003 1.00 64.69 204 ILE A N 1
ATOM 1609 C CA . ILE A 1 204 ? -7.960 -13.778 16.809 1.00 64.69 204 ILE A CA 1
ATOM 1610 C C . ILE A 1 204 ? -7.284 -14.292 18.083 1.00 64.69 204 ILE A C 1
ATOM 1612 O O . ILE A 1 204 ? -6.156 -13.900 18.371 1.00 64.69 204 ILE A O 1
ATOM 1616 N N . VAL A 1 205 ? -7.944 -15.189 18.824 1.00 62.81 205 VAL A N 1
ATOM 1617 C CA . VAL A 1 205 ? -7.400 -15.786 20.053 1.00 62.81 205 VAL A CA 1
ATOM 1618 C C . VAL A 1 205 ? -6.102 -16.532 19.751 1.00 62.81 205 VAL A C 1
ATOM 1620 O O . VAL A 1 205 ? -5.080 -16.223 20.359 1.00 62.81 205 VAL A O 1
ATOM 1623 N N . GLY A 1 206 ? -6.106 -17.438 18.767 1.00 62.75 206 GLY A N 1
ATOM 1624 C CA . GLY A 1 206 ? -4.930 -18.240 18.424 1.00 62.75 206 GLY A CA 1
ATOM 1625 C C . GLY A 1 206 ? -3.712 -17.390 18.055 1.00 62.75 206 GLY A C 1
ATOM 1626 O O . GLY A 1 206 ? -2.600 -17.656 18.517 1.00 62.75 206 GLY A O 1
ATOM 1627 N N . HIS A 1 207 ? -3.908 -16.320 17.281 1.00 67.56 207 HIS A N 1
ATOM 1628 C CA . HIS A 1 207 ? -2.813 -15.434 16.891 1.00 67.56 207 HIS A CA 1
ATOM 1629 C C . HIS A 1 207 ? -2.342 -14.525 18.022 1.00 67.56 207 HIS A C 1
ATOM 1631 O O . HIS A 1 207 ? -1.137 -14.300 18.138 1.00 67.56 207 HIS A O 1
ATOM 1637 N N . LEU A 1 208 ? -3.244 -14.014 18.858 1.00 62.88 208 LEU A N 1
ATOM 1638 C CA . LEU A 1 208 ? -2.886 -13.140 19.976 1.00 62.88 208 LEU A CA 1
ATOM 1639 C C . LEU A 1 208 ? -2.194 -13.905 21.119 1.00 62.88 208 LEU A C 1
ATOM 1641 O O . LEU A 1 208 ? -1.227 -13.392 21.687 1.00 62.88 208 LEU A O 1
ATOM 1645 N N . GLU A 1 209 ? -2.627 -15.133 21.420 1.00 59.09 209 GLU A N 1
ATOM 1646 C CA . GLU A 1 209 ? -2.046 -15.998 22.463 1.00 59.09 209 GLU A CA 1
ATOM 1647 C C . GLU A 1 209 ? -0.642 -16.512 22.113 1.00 59.09 209 GLU A C 1
ATOM 1649 O O . GLU A 1 209 ? 0.188 -16.697 23.002 1.00 59.09 209 GLU A O 1
ATOM 1654 N N . SER A 1 210 ? -0.346 -16.701 20.822 1.00 56.34 210 SER A N 1
ATOM 1655 C CA . SER A 1 210 ? 0.948 -17.219 20.347 1.00 56.34 210 SER A CA 1
ATOM 1656 C C . SER A 1 210 ? 2.144 -16.285 20.598 1.00 56.34 210 SER A C 1
ATOM 1658 O O . SER A 1 210 ? 3.300 -16.700 20.501 1.00 56.34 210 SER A O 1
ATOM 1660 N N . THR A 1 211 ? 1.890 -15.026 20.960 1.00 51.34 211 THR A N 1
ATOM 1661 C CA . THR A 1 211 ? 2.914 -13.993 21.141 1.00 51.34 211 THR A CA 1
ATOM 1662 C C . THR A 1 211 ? 3.170 -13.678 22.613 1.00 51.34 211 THR A C 1
ATOM 1664 O O . THR A 1 211 ? 2.250 -13.450 23.394 1.00 51.34 211 THR A O 1
ATOM 1667 N N . LEU A 1 212 ? 4.449 -13.503 22.967 1.00 45.75 212 LEU A N 1
ATOM 1668 C CA . LEU A 1 212 ? 4.973 -12.952 24.235 1.00 45.75 212 LEU A CA 1
ATOM 1669 C C . LEU A 1 212 ? 4.504 -11.506 24.560 1.00 45.75 212 LEU A C 1
ATOM 1671 O O . LEU A 1 212 ? 5.113 -10.811 25.370 1.00 45.75 212 LEU A O 1
ATOM 1675 N N . MET A 1 213 ? 3.403 -11.036 23.970 1.00 43.78 213 MET A N 1
ATOM 1676 C CA . MET A 1 213 ? 2.711 -9.790 24.315 1.00 43.78 213 MET A CA 1
ATOM 1677 C C . MET A 1 213 ? 1.866 -9.911 25.597 1.00 43.78 213 MET A C 1
ATOM 1679 O O . MET A 1 213 ? 1.340 -8.903 26.066 1.00 43.78 213 MET A O 1
ATOM 1683 N N . ALA A 1 214 ? 1.804 -11.094 26.223 1.00 42.00 214 ALA A N 1
ATOM 1684 C CA . ALA A 1 214 ? 1.098 -11.373 27.482 1.00 42.00 214 ALA A CA 1
ATOM 1685 C C . ALA A 1 214 ? 1.415 -10.408 28.653 1.00 42.00 214 ALA A C 1
ATOM 1687 O O . ALA A 1 214 ? 0.681 -10.366 29.634 1.00 42.00 214 ALA A O 1
ATOM 1688 N N . GLN A 1 215 ? 2.485 -9.606 28.576 1.00 38.81 215 GLN A N 1
ATOM 1689 C CA . GLN A 1 215 ? 2.810 -8.590 29.593 1.00 38.81 215 GLN A CA 1
ATOM 1690 C C . GLN A 1 215 ? 2.198 -7.203 29.332 1.00 38.81 215 GLN A C 1
ATOM 1692 O O . GLN A 1 215 ? 2.079 -6.400 30.254 1.00 38.81 215 GLN A O 1
ATOM 1697 N N . THR A 1 216 ? 1.793 -6.898 28.098 1.00 38.53 216 THR A N 1
ATOM 1698 C CA . THR A 1 216 ? 1.045 -5.667 27.751 1.00 38.53 216 THR A CA 1
ATOM 1699 C C . THR A 1 216 ? -0.372 -5.958 27.288 1.00 38.53 216 THR A C 1
ATOM 1701 O O . THR A 1 216 ? -1.128 -5.028 26.981 1.00 38.53 216 THR A O 1
ATOM 1704 N N . MET A 1 217 ? -0.722 -7.242 27.288 1.00 39.97 217 MET A N 1
ATOM 1705 C CA . MET A 1 217 ? -2.032 -7.739 26.984 1.00 39.97 217 MET A CA 1
ATOM 1706 C C . MET A 1 217 ? -2.612 -8.486 28.173 1.00 39.97 217 MET A C 1
ATOM 1708 O O . MET A 1 217 ? -2.180 -9.582 28.502 1.00 39.97 217 MET A O 1
ATOM 1712 N N . GLY A 1 218 ? -3.645 -7.917 28.794 1.00 39.56 218 GLY A N 1
ATOM 1713 C CA . GLY A 1 218 ? -4.673 -8.802 29.338 1.00 39.56 218 GLY A CA 1
ATOM 1714 C C . GLY A 1 218 ? -5.231 -9.660 28.193 1.00 39.56 218 GLY A C 1
ATOM 1715 O O . GLY A 1 218 ? -5.013 -9.398 27.018 1.00 39.56 218 GLY A O 1
ATOM 1716 N N . LEU A 1 219 ? -5.974 -10.692 28.483 1.00 39.03 219 LEU A N 1
ATOM 1717 C CA . LEU A 1 219 ? -6.781 -11.350 27.474 1.00 39.03 219 LEU A CA 1
ATOM 1718 C C . LEU A 1 219 ? -8.030 -11.666 28.253 1.00 39.03 219 LEU A C 1
ATOM 1720 O O . LEU A 1 219 ? -7.996 -12.531 29.126 1.00 39.03 219 LEU A O 1
ATOM 1724 N N . LEU A 1 220 ? -9.097 -10.894 28.066 1.00 40.81 220 LEU A N 1
ATOM 1725 C CA . LEU A 1 220 ? -10.328 -11.196 28.773 1.00 40.81 220 LEU A CA 1
ATOM 1726 C C . LEU A 1 220 ? -11.192 -12.111 27.913 1.00 40.81 220 LEU A C 1
ATOM 1728 O O . LEU A 1 220 ? -12.260 -11.748 27.438 1.00 40.81 220 LEU A O 1
ATOM 1732 N N . CYS A 1 221 ? -10.695 -13.325 27.717 1.00 38.25 221 CYS A N 1
ATOM 1733 C CA . CYS A 1 221 ? -11.448 -14.395 27.095 1.00 38.25 221 CYS A CA 1
ATOM 1734 C C . CYS A 1 221 ? -12.528 -14.856 28.088 1.00 38.25 221 CYS A C 1
ATOM 1736 O O . CYS A 1 221 ? -12.239 -15.579 29.040 1.00 38.25 221 CYS A O 1
ATOM 1738 N N . VAL A 1 222 ? -13.776 -14.417 27.910 1.00 38.78 222 VAL A N 1
ATOM 1739 C CA . VAL A 1 222 ? -14.928 -15.108 28.508 1.00 38.78 222 VAL A CA 1
ATOM 1740 C C . VAL A 1 222 ? -15.647 -15.827 27.379 1.00 38.78 222 VAL A C 1
ATOM 1742 O O . VAL A 1 222 ? -16.690 -15.390 26.899 1.00 38.78 222 VAL A O 1
ATOM 1745 N N . LEU A 1 223 ? -15.074 -16.955 26.959 1.00 40.50 223 LEU A N 1
ATOM 1746 C CA . LEU A 1 223 ? -15.836 -18.013 26.306 1.00 40.50 223 LEU A CA 1
ATOM 1747 C C . LEU A 1 223 ? -16.749 -18.626 27.371 1.00 40.50 223 LEU A C 1
ATOM 1749 O O . LEU A 1 223 ? -16.461 -19.686 27.922 1.00 40.50 223 LEU A O 1
ATOM 1753 N N . ASN A 1 224 ? -17.835 -17.937 27.727 1.00 34.94 224 ASN A N 1
ATOM 1754 C CA . ASN A 1 224 ? -18.901 -18.628 28.432 1.00 34.94 224 ASN A CA 1
ATOM 1755 C C . ASN A 1 224 ? -19.555 -19.549 27.400 1.00 34.94 224 ASN A C 1
ATOM 1757 O O . ASN A 1 224 ? -20.191 -19.075 26.462 1.00 34.94 224 ASN A O 1
ATOM 1761 N N . GLN A 1 225 ? -19.394 -20.857 27.593 1.00 40.41 225 GLN A N 1
ATOM 1762 C CA . GLN A 1 225 ? -19.996 -21.917 26.775 1.00 40.41 225 GLN A CA 1
ATOM 1763 C C . GLN A 1 225 ? -21.542 -21.875 26.752 1.00 40.41 225 GLN A C 1
ATOM 1765 O O . GLN A 1 225 ? -22.160 -22.635 26.016 1.00 40.41 225 GLN A O 1
ATOM 1770 N N . ASP A 1 226 ? -22.157 -20.952 27.501 1.00 43.31 226 ASP A N 1
ATOM 1771 C CA . ASP A 1 226 ? -23.604 -20.822 27.686 1.00 43.31 226 ASP A CA 1
ATOM 1772 C C . ASP A 1 226 ? -24.230 -19.599 26.989 1.00 43.31 226 ASP A C 1
ATOM 1774 O O . ASP A 1 226 ? -25.410 -19.304 27.199 1.00 43.31 226 ASP A O 1
ATOM 1778 N N . VAL A 1 227 ? -23.471 -18.833 26.195 1.00 47.66 227 VAL A N 1
ATOM 1779 C CA . VAL A 1 227 ? -24.054 -17.706 25.450 1.00 47.66 227 VAL A CA 1
ATOM 1780 C C . VAL A 1 227 ? -24.638 -18.228 24.125 1.00 47.66 227 VAL A C 1
ATOM 1782 O O . VAL A 1 227 ? -23.908 -18.860 23.363 1.00 47.66 227 VAL A O 1
ATOM 1785 N N . PRO A 1 228 ? -25.931 -17.997 23.822 1.00 48.16 228 PRO A N 1
ATOM 1786 C CA . PRO A 1 228 ? -26.546 -18.489 22.590 1.00 48.16 228 PRO A CA 1
ATOM 1787 C C . PRO A 1 228 ? -25.790 -18.005 21.343 1.00 48.16 228 PRO A C 1
ATOM 1789 O O . PRO A 1 228 ? -25.493 -16.820 21.199 1.00 48.16 228 PRO A O 1
ATOM 1792 N N . SER A 1 229 ? -25.508 -18.937 20.434 1.00 52.00 229 SER A N 1
ATOM 1793 C CA . SER A 1 229 ? -24.680 -18.778 19.231 1.00 52.00 229 SER A CA 1
ATOM 1794 C C . SER A 1 229 ? -25.387 -18.056 18.075 1.00 52.00 229 SER A C 1
ATOM 1796 O O . SER A 1 229 ? -25.319 -18.496 16.930 1.00 52.00 229 SER A O 1
ATOM 1798 N N . GLN A 1 230 ? -26.115 -16.970 18.361 1.00 57.62 230 GLN A N 1
ATOM 1799 C CA . GLN A 1 230 ? -26.775 -16.158 17.334 1.00 57.62 230 GLN A CA 1
ATOM 1800 C C . GLN A 1 230 ? -26.817 -14.665 17.693 1.00 57.62 230 GLN A C 1
ATOM 1802 O O . GLN A 1 230 ? -27.170 -14.275 18.808 1.00 57.62 230 GLN A O 1
ATOM 1807 N N . GLY A 1 231 ? -26.525 -13.816 16.703 1.00 63.31 231 GLY A N 1
ATOM 1808 C CA . GLY A 1 231 ? -26.735 -12.366 16.765 1.00 63.31 231 GLY A CA 1
ATOM 1809 C C . GLY A 1 231 ? -25.751 -11.623 17.677 1.00 63.31 231 GLY A C 1
ATOM 1810 O O . GLY A 1 231 ? -24.553 -11.896 17.687 1.00 63.31 231 GLY A O 1
ATOM 1811 N N . ASP A 1 232 ? -26.258 -10.666 18.459 1.00 50.25 232 ASP A N 1
ATOM 1812 C CA . ASP A 1 232 ? -25.449 -9.793 19.330 1.00 50.25 232 ASP A CA 1
ATOM 1813 C C . ASP A 1 232 ? -24.659 -10.557 20.412 1.00 50.25 232 ASP A C 1
ATOM 1815 O O . ASP A 1 232 ? -23.651 -10.082 20.928 1.00 50.25 232 ASP A O 1
ATOM 1819 N N . HIS A 1 233 ? -25.081 -11.770 20.749 1.00 54.00 233 HIS A N 1
ATOM 1820 C CA . HIS A 1 233 ? -24.420 -12.616 21.735 1.00 54.00 233 HIS A CA 1
ATOM 1821 C C . HIS A 1 233 ? -23.119 -13.259 21.225 1.00 54.00 233 HIS A C 1
ATOM 1823 O O . HIS A 1 233 ? -22.151 -13.367 21.977 1.00 54.00 233 HIS A O 1
ATOM 1829 N N . GLU A 1 234 ? -23.064 -13.606 19.940 1.00 57.16 234 GLU A N 1
ATOM 1830 C CA . GLU A 1 234 ? -21.844 -14.074 19.276 1.00 57.16 234 GLU A CA 1
ATOM 1831 C C . GLU A 1 234 ? -20.838 -12.924 19.120 1.00 57.16 234 GLU A C 1
ATOM 1833 O O . GLU A 1 234 ? -19.655 -13.065 19.435 1.00 57.16 234 GLU A O 1
ATOM 1838 N N . LEU A 1 235 ? -21.328 -11.739 18.732 1.00 52.44 235 LEU A N 1
ATOM 1839 C CA . LEU A 1 235 ? -20.529 -10.514 18.678 1.00 52.44 235 LEU A CA 1
ATOM 1840 C C . LEU A 1 235 ? -19.949 -10.156 20.053 1.00 52.44 235 LEU A C 1
ATOM 1842 O O . LEU A 1 235 ? -18.787 -9.769 20.128 1.00 52.44 235 LEU A O 1
ATOM 1846 N N . LEU A 1 236 ? -20.710 -10.329 21.141 1.00 52.28 236 LEU A N 1
ATOM 1847 C CA . LEU A 1 236 ? -20.235 -10.122 22.515 1.00 52.28 236 LEU A CA 1
ATOM 1848 C C . LEU A 1 236 ? -19.056 -11.046 22.874 1.00 52.28 236 LEU A C 1
ATOM 1850 O O . LEU A 1 236 ? -18.100 -10.583 23.497 1.00 52.28 236 LEU A O 1
ATOM 1854 N N . GLY A 1 237 ? -19.100 -12.319 22.464 1.00 53.00 237 GLY A N 1
ATOM 1855 C CA . GLY A 1 237 ? -17.983 -13.257 22.628 1.00 53.00 237 GLY A CA 1
ATOM 1856 C C . GLY A 1 237 ? -16.725 -12.803 21.877 1.00 53.00 237 GLY A C 1
ATOM 1857 O O . GLY A 1 237 ? -15.634 -12.795 22.446 1.00 53.00 237 GLY A O 1
ATOM 1858 N N . ARG A 1 238 ? -16.888 -12.315 20.638 1.00 52.94 238 ARG A N 1
ATOM 1859 C CA . ARG A 1 238 ? -15.804 -11.748 19.805 1.00 52.94 238 ARG A CA 1
ATOM 1860 C C . ARG A 1 238 ? -15.206 -10.459 20.395 1.00 52.94 238 ARG A C 1
ATOM 1862 O O . ARG A 1 238 ? -14.000 -10.241 20.350 1.00 52.94 238 ARG A O 1
ATOM 1869 N N . LEU A 1 239 ? -16.050 -9.621 20.992 1.00 50.12 239 LEU A N 1
ATOM 1870 C CA . LEU A 1 239 ? -15.732 -8.317 21.589 1.00 50.12 239 LEU A CA 1
ATOM 1871 C C . LEU A 1 239 ? -14.773 -8.375 22.787 1.00 50.12 239 LEU A C 1
ATOM 1873 O O . LEU A 1 239 ? -13.970 -7.462 22.983 1.00 50.12 239 LEU A O 1
ATOM 1877 N N . LEU A 1 240 ? -14.875 -9.424 23.604 1.00 51.22 240 LEU A N 1
ATOM 1878 C CA . LEU A 1 240 ? -14.131 -9.554 24.862 1.00 51.22 240 LEU A CA 1
ATOM 1879 C C . LEU A 1 240 ? -12.667 -9.992 24.642 1.00 51.22 240 LEU A C 1
ATOM 1881 O O . LEU A 1 240 ? -11.789 -9.585 25.402 1.00 51.22 240 LEU A O 1
ATOM 1885 N N . VAL A 1 241 ? -12.386 -10.710 23.547 1.00 50.22 241 VAL A N 1
ATOM 1886 C CA . VAL A 1 241 ? -11.034 -11.152 23.141 1.00 50.22 241 VAL A CA 1
ATOM 1887 C C . VAL A 1 241 ? -10.120 -9.975 22.777 1.00 50.22 241 VAL A C 1
ATOM 1889 O O . VAL A 1 241 ? -8.924 -9.990 23.051 1.00 50.22 241 VAL A O 1
ATOM 1892 N N . VAL A 1 242 ? -10.683 -8.931 22.170 1.00 49.44 242 VAL A N 1
ATOM 1893 C CA . VAL A 1 242 ? -9.914 -7.899 21.461 1.00 49.44 242 VAL A CA 1
ATOM 1894 C C . VAL A 1 242 ? -9.295 -6.845 22.390 1.00 49.44 242 VAL A C 1
ATOM 1896 O O . VAL A 1 242 ? -8.306 -6.200 22.038 1.00 49.44 242 VAL A O 1
ATOM 1899 N N . TYR A 1 243 ? -9.844 -6.630 23.588 1.00 50.94 243 TYR A N 1
ATOM 1900 C CA . TYR A 1 243 ? -9.591 -5.379 24.304 1.00 50.94 243 TYR A CA 1
ATOM 1901 C C . TYR A 1 243 ? -8.772 -5.512 25.567 1.00 50.94 243 TYR A C 1
ATOM 1903 O O . TYR A 1 243 ? -9.200 -5.225 26.687 1.00 50.94 243 TYR A O 1
ATOM 1911 N N . CYS A 1 244 ? -7.528 -5.880 25.358 1.00 48.09 244 CYS A N 1
ATOM 1912 C CA . CYS A 1 244 ? -6.562 -5.847 26.416 1.00 48.09 244 CYS A CA 1
ATOM 1913 C C . CYS A 1 244 ? -5.228 -5.415 25.849 1.00 48.09 244 CYS A C 1
ATOM 1915 O O . CYS A 1 244 ? -4.309 -6.191 25.718 1.00 48.09 244 CYS A O 1
ATOM 1917 N N . THR A 1 245 ? -5.123 -4.156 25.471 1.00 45.28 245 THR A N 1
ATOM 1918 C CA . THR A 1 245 ? -3.854 -3.579 25.034 1.00 45.28 245 THR A CA 1
ATOM 1919 C C . THR A 1 245 ? -3.651 -2.197 25.659 1.00 45.28 245 THR A C 1
ATOM 1921 O O . THR A 1 245 ? -2.769 -1.448 25.266 1.00 45.28 245 THR A O 1
ATOM 1924 N N . TRP A 1 246 ? -4.435 -1.807 26.668 1.00 43.91 246 TRP A N 1
ATOM 1925 C CA . TRP A 1 246 ? -4.245 -0.504 27.301 1.00 43.91 246 TRP A CA 1
ATOM 1926 C C . TRP A 1 246 ? -3.266 -0.611 28.476 1.00 43.91 246 TRP A C 1
ATOM 1928 O O . TRP A 1 246 ? -3.576 -1.317 29.435 1.00 43.91 246 TRP A O 1
ATOM 1938 N N . PRO A 1 247 ? -2.151 0.147 28.506 1.00 43.62 247 PRO A N 1
ATOM 1939 C CA . PRO A 1 247 ? -1.459 0.440 29.752 1.00 43.62 247 PRO A CA 1
ATOM 1940 C C . PRO A 1 247 ? -2.314 1.460 30.512 1.00 43.62 247 PRO A C 1
ATOM 1942 O O . PRO A 1 247 ? -2.013 2.650 30.574 1.00 43.62 247 PRO A O 1
ATOM 1945 N N . GLN A 1 248 ? -3.479 1.038 30.993 1.00 50.34 248 GLN A N 1
ATOM 1946 C CA . GLN A 1 248 ? -4.208 1.765 32.015 1.00 50.34 248 GLN A CA 1
ATOM 1947 C C . GLN A 1 248 ? -4.138 0.952 33.293 1.00 50.34 248 GLN A C 1
ATOM 1949 O O . GLN A 1 248 ? -4.330 -0.258 33.282 1.00 50.34 248 GLN A O 1
ATOM 1954 N N . GLN A 1 249 ? -3.831 1.652 34.383 1.00 51.62 249 GLN A N 1
ATOM 1955 C CA . GLN A 1 249 ? -3.479 1.088 35.685 1.00 51.62 249 GLN A CA 1
ATOM 1956 C C . GLN A 1 249 ? -4.565 0.166 36.277 1.00 51.62 249 GLN A C 1
ATOM 1958 O O . GLN A 1 249 ? -4.280 -0.533 37.243 1.00 51.62 249 GLN A O 1
ATOM 1963 N N . THR A 1 250 ? -5.786 0.139 35.716 1.00 57.78 250 THR A N 1
ATOM 1964 C CA . THR A 1 250 ? -6.892 -0.713 36.173 1.00 57.78 250 THR A CA 1
ATOM 1965 C C . THR A 1 250 ? -7.820 -1.163 35.031 1.00 57.78 250 THR A C 1
ATOM 1967 O O . THR A 1 250 ? -8.116 -0.410 34.098 1.00 57.78 250 THR A O 1
ATOM 1970 N N . MET A 1 251 ? -8.365 -2.381 35.151 1.00 55.31 251 MET A N 1
ATOM 1971 C CA . MET A 1 251 ? -9.379 -2.964 34.252 1.00 55.31 251 MET A CA 1
ATOM 1972 C C . MET A 1 251 ? -10.623 -2.066 34.085 1.00 55.31 251 MET A C 1
ATOM 1974 O O . MET A 1 251 ? -11.221 -2.000 33.010 1.00 55.31 251 MET A O 1
ATOM 1978 N N . GLN A 1 252 ? -10.982 -1.317 35.130 1.00 59.66 252 GLN A N 1
ATOM 1979 C CA . GLN A 1 252 ? -12.112 -0.387 35.149 1.00 59.66 252 GLN A CA 1
ATOM 1980 C C . GLN A 1 252 ? -11.944 0.802 34.192 1.00 59.66 252 GLN A C 1
ATOM 1982 O O . GLN A 1 252 ? -12.903 1.205 33.524 1.00 59.66 252 GLN A O 1
ATOM 1987 N N . ALA A 1 253 ? -10.739 1.367 34.095 1.00 60.34 253 ALA A N 1
ATOM 1988 C CA . ALA A 1 253 ? -10.467 2.483 33.192 1.00 60.34 253 ALA A CA 1
ATOM 1989 C C . ALA A 1 253 ? -10.548 2.037 31.719 1.00 60.34 253 ALA A C 1
ATOM 1991 O O . ALA A 1 253 ? -11.188 2.702 30.896 1.00 60.34 253 ALA A O 1
ATOM 1992 N N . THR A 1 254 ? -10.008 0.851 31.429 1.00 57.19 254 THR A N 1
ATOM 1993 C CA . THR A 1 254 ? -10.083 0.175 30.126 1.00 57.19 254 THR A CA 1
ATOM 1994 C C . THR A 1 254 ? -11.536 -0.054 29.701 1.00 57.19 254 THR A C 1
ATOM 1996 O O . THR A 1 254 ? -11.956 0.376 28.624 1.00 57.19 254 THR A O 1
ATOM 1999 N N . CYS A 1 255 ? -12.335 -0.636 30.594 1.00 60.41 255 CYS A N 1
ATOM 2000 C CA . CYS A 1 255 ? -13.766 -0.860 30.414 1.00 60.41 255 CYS A CA 1
ATOM 2001 C C . CYS A 1 255 ? -14.555 0.432 30.130 1.00 60.41 255 CYS A C 1
ATOM 2003 O O . CYS A 1 255 ? -15.416 0.471 29.252 1.00 60.41 255 CYS A O 1
ATOM 2005 N N . SER A 1 256 ? -14.241 1.517 30.840 1.00 63.41 256 SER A N 1
ATOM 2006 C CA . SER A 1 256 ? -14.942 2.800 30.691 1.00 63.41 256 SER A CA 1
ATOM 2007 C C . SER A 1 256 ? -14.682 3.452 29.328 1.00 63.41 256 SER A C 1
ATOM 2009 O O . SER A 1 256 ? -15.584 4.049 28.739 1.00 63.41 256 SER A O 1
ATOM 2011 N N . LYS A 1 257 ? -13.468 3.303 28.782 1.00 62.00 257 LYS A N 1
ATOM 2012 C CA . LYS A 1 257 ? -13.138 3.765 27.426 1.00 62.00 257 LYS A CA 1
ATOM 2013 C C . LYS A 1 257 ? -13.845 2.962 26.341 1.00 62.00 257 LYS A C 1
ATOM 2015 O O . LYS A 1 257 ? -14.308 3.564 25.377 1.00 62.00 257 LYS A O 1
ATOM 2020 N N . LEU A 1 258 ? -13.980 1.648 26.521 1.00 59.44 258 LEU A N 1
ATOM 2021 C CA . LEU A 1 258 ? -14.703 0.788 25.581 1.00 59.44 258 LEU A CA 1
ATOM 2022 C C . LEU A 1 258 ? -16.163 1.237 25.436 1.00 59.44 258 LEU A C 1
ATOM 2024 O O . LEU A 1 258 ? -16.693 1.367 24.334 1.00 59.44 258 LEU A O 1
ATOM 2028 N N . LEU A 1 259 ? -16.804 1.561 26.559 1.00 64.06 259 LEU A N 1
ATOM 2029 C CA . LEU A 1 259 ? -18.164 2.097 26.564 1.00 64.06 259 LEU A CA 1
ATOM 2030 C C . LEU A 1 259 ? -18.272 3.463 25.878 1.00 64.06 259 LEU A C 1
ATOM 2032 O O . LEU A 1 259 ? -19.303 3.755 25.277 1.00 64.06 259 LEU A O 1
ATOM 2036 N N . ALA A 1 260 ? -17.209 4.269 25.920 1.00 64.56 260 ALA A N 1
ATOM 2037 C CA . ALA A 1 260 ? -17.149 5.581 25.280 1.00 64.56 260 ALA A CA 1
ATOM 2038 C C . ALA A 1 260 ? -16.847 5.532 23.770 1.00 64.56 260 ALA A C 1
ATOM 2040 O O . ALA A 1 260 ? -16.983 6.556 23.093 1.00 64.56 260 ALA A O 1
ATOM 2041 N N . LEU A 1 261 ? -16.419 4.383 23.229 1.00 59.44 261 LEU A N 1
ATOM 2042 C CA . LEU A 1 261 ? -16.141 4.247 21.799 1.00 59.44 261 LEU A CA 1
ATOM 2043 C C . LEU A 1 261 ? -17.412 4.240 20.953 1.00 59.44 261 LEU A C 1
ATOM 2045 O O . LEU A 1 261 ? -17.316 4.626 19.797 1.00 59.44 261 LEU A O 1
ATOM 2049 N N . ASP A 1 262 ? -18.588 3.927 21.505 1.00 59.16 262 ASP A N 1
ATOM 2050 C CA . ASP A 1 262 ? -19.890 3.992 20.807 1.00 59.16 262 ASP A CA 1
ATOM 2051 C C . ASP A 1 262 ? -19.853 3.349 19.402 1.00 59.16 262 ASP A C 1
ATOM 2053 O O . ASP A 1 262 ? -20.390 3.868 18.429 1.00 59.16 262 ASP A O 1
ATOM 2057 N N . ALA A 1 263 ? -19.105 2.247 19.289 1.00 56.06 263 ALA A N 1
ATOM 2058 C CA . ALA A 1 263 ? -18.785 1.572 18.030 1.00 56.06 263 ALA A CA 1
ATOM 2059 C C . ALA A 1 263 ? -19.702 0.370 17.754 1.00 56.06 263 ALA A C 1
ATOM 2061 O O . ALA A 1 263 ? -19.460 -0.394 16.825 1.00 56.06 263 ALA A O 1
ATOM 2062 N N . TYR A 1 264 ? -20.703 0.150 18.608 1.00 61.69 264 TYR A N 1
ATOM 2063 C CA . TYR A 1 264 ? -21.493 -1.072 18.585 1.00 61.69 264 TYR A CA 1
ATOM 2064 C C . TYR A 1 264 ? -22.589 -0.962 17.521 1.00 61.69 264 TYR A C 1
ATOM 2066 O O . TYR A 1 264 ? -23.348 0.007 17.547 1.00 61.69 264 TYR A O 1
ATOM 2074 N N . PRO A 1 265 ? -22.722 -1.948 16.619 1.00 58.94 265 PRO A N 1
ATOM 2075 C CA . PRO A 1 265 ? -23.751 -1.943 15.577 1.00 58.94 265 PRO A CA 1
ATOM 2076 C C . PRO A 1 265 ? -25.195 -1.993 16.111 1.00 58.94 265 PRO A C 1
ATOM 2078 O O . PRO A 1 265 ? -26.123 -1.697 15.364 1.00 58.94 265 PRO A O 1
ATOM 2081 N N . SER A 1 266 ? -25.400 -2.352 17.386 1.00 62.66 266 SER A N 1
ATOM 2082 C CA . SER A 1 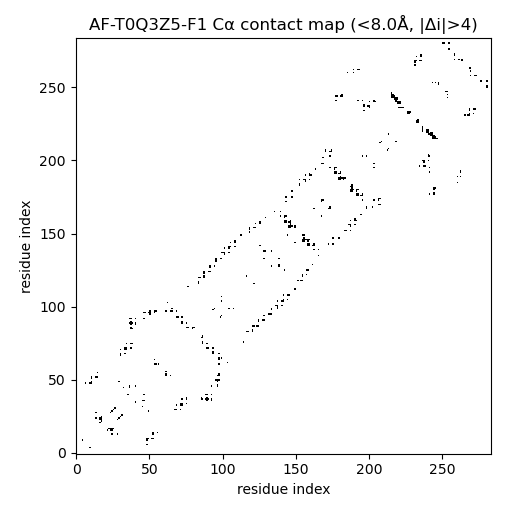266 ? -26.717 -2.557 18.000 1.00 62.66 266 SER A CA 1
ATOM 2083 C C . SER A 1 266 ? -26.799 -1.958 19.419 1.00 62.66 266 SER A C 1
ATOM 2085 O O . SER A 1 266 ? -25.867 -2.136 20.215 1.00 62.66 266 SER A O 1
ATOM 2087 N N . PRO A 1 267 ? -27.927 -1.314 19.799 1.00 66.62 267 PRO A N 1
ATOM 2088 C CA . PRO A 1 267 ? -28.191 -0.890 21.178 1.00 66.62 267 PRO A CA 1
ATOM 2089 C C . PRO A 1 267 ? -28.241 -2.060 22.173 1.00 66.62 267 PRO A C 1
ATOM 2091 O O . PRO A 1 267 ? -27.881 -1.904 23.341 1.00 66.62 267 PRO A O 1
ATOM 2094 N N . VAL A 1 268 ? -28.673 -3.240 21.717 1.00 65.50 268 VAL A N 1
ATOM 2095 C CA . VAL A 1 268 ? -28.74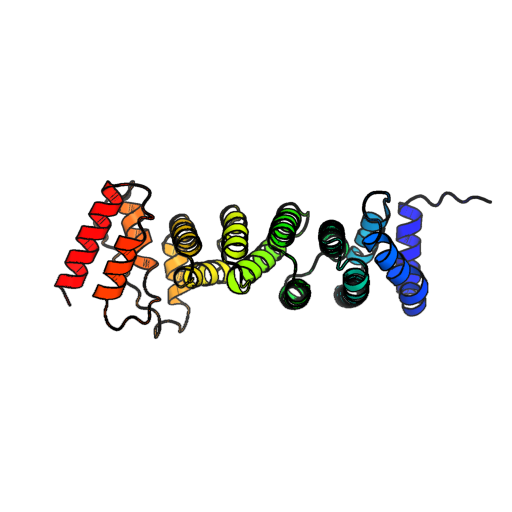1 -4.458 22.536 1.00 65.50 268 VAL A CA 1
ATOM 2096 C C . VAL A 1 268 ? -27.330 -4.953 22.835 1.00 65.50 268 VAL A C 1
ATOM 2098 O O . VAL A 1 268 ? -26.998 -5.163 24.002 1.00 65.50 268 VAL A O 1
ATOM 2101 N N . LEU A 1 269 ? -26.461 -5.016 21.823 1.00 60.62 269 LEU A N 1
ATOM 2102 C CA . LEU A 1 269 ? -25.039 -5.315 22.003 1.00 60.62 269 LEU A CA 1
ATOM 2103 C C . LEU A 1 269 ? -24.371 -4.321 22.960 1.00 60.62 269 LEU A C 1
ATOM 2105 O O . LEU A 1 269 ? -23.644 -4.719 23.867 1.00 60.62 269 LEU A O 1
ATOM 2109 N N . GLN A 1 270 ? -24.671 -3.029 22.817 1.00 64.81 270 GLN A N 1
ATOM 2110 C CA . GLN A 1 270 ? -24.155 -2.003 23.718 1.00 64.81 270 GLN A CA 1
ATOM 2111 C C . GLN A 1 270 ? -24.592 -2.238 25.174 1.00 64.81 270 GLN A C 1
ATOM 2113 O O . GLN A 1 270 ? -23.788 -2.067 26.094 1.00 64.81 270 GLN A O 1
ATOM 2118 N N . SER A 1 271 ? -25.846 -2.640 25.400 1.00 66.81 271 SER A N 1
ATOM 2119 C CA . SER A 1 271 ? -26.354 -2.980 26.734 1.00 66.81 271 SER A CA 1
ATOM 2120 C C . SER A 1 271 ? -25.681 -4.232 27.299 1.00 66.81 271 SER A C 1
ATOM 2122 O O . SER A 1 271 ? -25.236 -4.224 28.446 1.00 66.81 271 SER A O 1
ATOM 2124 N N . LEU A 1 272 ? -25.546 -5.284 26.488 1.00 65.00 272 LEU A N 1
ATOM 2125 C CA . LEU A 1 272 ? -24.900 -6.540 26.875 1.00 65.00 272 LEU A CA 1
ATOM 2126 C C . LEU A 1 272 ? -23.432 -6.332 27.265 1.00 65.00 272 LEU A C 1
ATOM 2128 O O . LEU A 1 272 ? -22.992 -6.834 28.302 1.00 65.00 272 LEU A O 1
ATOM 2132 N N . VAL A 1 273 ? -22.699 -5.536 26.481 1.00 65.00 273 VAL A N 1
ATOM 2133 C CA . VAL A 1 273 ? -21.311 -5.151 26.766 1.00 65.00 273 VAL A CA 1
ATOM 2134 C C . VAL A 1 273 ? -21.231 -4.351 28.069 1.00 65.00 273 VAL A C 1
ATOM 2136 O O . VAL A 1 273 ? -20.396 -4.666 28.917 1.00 65.00 273 VAL A O 1
ATOM 2139 N N . ARG A 1 274 ? -22.118 -3.362 28.283 1.00 68.06 274 ARG A N 1
ATOM 2140 C CA . ARG A 1 274 ? -22.186 -2.592 29.546 1.00 68.06 274 ARG A CA 1
ATOM 2141 C C . ARG A 1 274 ? -22.397 -3.492 30.753 1.00 68.06 274 ARG A C 1
ATOM 2143 O O . ARG A 1 274 ? -21.712 -3.314 31.759 1.00 68.06 274 ARG A O 1
ATOM 2150 N N . ASP A 1 275 ? -23.317 -4.442 30.667 1.00 66.94 275 ASP A N 1
ATOM 2151 C CA . ASP A 1 275 ? -23.630 -5.323 31.789 1.00 66.94 275 ASP A CA 1
ATOM 2152 C C . ASP A 1 275 ? -22.517 -6.334 32.069 1.00 66.94 275 ASP A C 1
ATOM 2154 O O . ASP A 1 275 ? -22.183 -6.557 33.235 1.00 66.94 275 ASP A O 1
ATOM 2158 N N . HIS A 1 276 ? -21.877 -6.890 31.036 1.00 63.06 276 HIS A N 1
ATOM 2159 C CA . HIS A 1 276 ? -20.700 -7.745 31.218 1.00 63.06 276 HIS A CA 1
ATOM 2160 C C . HIS A 1 276 ? -19.537 -6.984 31.848 1.00 63.06 276 HIS A C 1
ATOM 2162 O O . HIS A 1 276 ? -18.983 -7.432 32.852 1.00 63.06 276 HIS A O 1
ATOM 2168 N N . ILE A 1 277 ? -19.221 -5.801 31.323 1.00 62.78 277 ILE A N 1
ATOM 2169 C CA . ILE A 1 277 ? -18.185 -4.924 31.871 1.00 62.78 277 ILE A CA 1
ATOM 2170 C C . ILE A 1 277 ? -18.454 -4.598 33.341 1.00 62.78 277 ILE A C 1
ATOM 2172 O O . ILE A 1 277 ? -17.550 -4.709 34.167 1.00 62.78 277 ILE A O 1
ATOM 2176 N N . ARG A 1 278 ? -19.692 -4.232 33.698 1.00 64.31 278 ARG A N 1
ATOM 2177 C CA . ARG A 1 278 ? -20.064 -3.959 35.096 1.00 64.31 278 ARG A CA 1
ATOM 2178 C C . ARG A 1 278 ? -19.821 -5.168 35.990 1.00 64.31 278 ARG A C 1
ATOM 2180 O O . ARG A 1 278 ? -19.239 -5.004 37.057 1.00 64.31 278 ARG A O 1
ATOM 2187 N N . ARG A 1 279 ? -20.221 -6.368 35.551 1.00 63.09 279 ARG A N 1
ATOM 2188 C CA . ARG A 1 279 ? -19.997 -7.618 36.299 1.00 63.09 279 ARG A CA 1
ATOM 2189 C C . ARG A 1 279 ? -18.511 -7.900 36.496 1.00 63.09 279 ARG A C 1
ATOM 2191 O O . ARG A 1 279 ? -18.113 -8.278 37.592 1.00 63.09 279 ARG A O 1
ATOM 2198 N N . LEU A 1 280 ? -17.700 -7.683 35.467 1.00 55.19 280 LEU A N 1
ATOM 2199 C CA . LEU A 1 280 ? -16.247 -7.840 35.522 1.00 55.19 280 LEU A CA 1
ATOM 2200 C C . LEU A 1 280 ? -15.593 -6.868 36.495 1.00 55.19 280 LEU A C 1
ATOM 2202 O O . LEU A 1 280 ? -14.868 -7.296 37.385 1.00 55.19 280 LEU A O 1
ATOM 2206 N N . VAL A 1 281 ? -15.897 -5.577 36.374 1.00 54.59 281 VAL A N 1
ATOM 2207 C CA . VAL A 1 281 ? -15.364 -4.538 37.264 1.00 54.59 281 VAL A CA 1
ATOM 2208 C C . VAL A 1 281 ? -15.810 -4.753 38.710 1.00 54.59 281 VAL A C 1
ATOM 2210 O O . VAL A 1 281 ? -15.034 -4.493 39.612 1.00 54.59 281 VAL A O 1
ATOM 2213 N N . SER A 1 282 ? -17.023 -5.262 38.949 1.00 56.75 282 SER A N 1
ATOM 2214 C CA . SER A 1 282 ? -17.517 -5.545 40.306 1.00 56.75 282 SER A CA 1
ATOM 2215 C C . SER A 1 282 ? -16.890 -6.772 40.982 1.00 56.75 282 SER A C 1
ATOM 2217 O O . SER A 1 282 ? -17.142 -7.001 42.162 1.00 56.75 282 SER A O 1
ATOM 2219 N N . ARG A 1 283 ? -16.139 -7.595 40.236 1.00 48.81 283 ARG A N 1
ATOM 2220 C CA . ARG A 1 283 ? -15.486 -8.820 40.733 1.00 48.81 283 ARG A CA 1
ATOM 2221 C C . ARG A 1 283 ? -13.997 -8.632 41.057 1.00 48.81 283 ARG A C 1
ATOM 2223 O O . ARG A 1 283 ? -13.390 -9.581 41.547 1.00 48.81 283 ARG A O 1
ATOM 2230 N N . VAL A 1 284 ? -13.432 -7.460 40.763 1.00 41.50 284 VAL A N 1
ATOM 2231 C CA . VAL A 1 284 ? -12.050 -7.054 41.083 1.00 41.50 284 VAL A CA 1
ATOM 2232 C C . VAL A 1 284 ? -12.085 -6.043 42.215 1.00 41.50 284 VAL A C 1
ATOM 2234 O O . VAL A 1 284 ? -11.218 -6.152 43.105 1.00 41.50 284 VAL A O 1
#

Foldseek 3Di:
DDPPQDLVNVLVVLLVCCVPPVVCSLPPPLLVLLLVCLVPVPPDPSLVSLLSNLVPDDPVVLVVSLVSSVVSLVVSLVVCVVPLVSNLVSLLSSCQSSLQDLVCLVVSLVSVLVSPRDPVSLLVSLVSLLPHPHDPSSNLSNLLCQLQPPPDPSSVLSSLVSNLVDDPLDLVSLVSLLVQCPPPDLSSVLSSLVSQLVDDQVSSQVSVVVDPCVVQFDAQQPPPVPQDPDDLSVSLNSNRRRQRRDPDPDLLVSLVVVLVSPNDPDPVNSVVSVVVSVVVRVVD

Mean predicted aligned error: 11.24 Å

Nearest PDB structures (foldseek):
  1oyz-assembly1_A  TM=3.625E-01  e=1.078E-01  Escherichia coli
  6fai-assembly1_i  TM=3.937E-01  e=2.036E-01  Saccharomyces cerevisiae S288C
  7n61-assembly1_1F  TM=2.486E-01  e=1.625E+00  Chlamydomonas reinhardtii
  5nrl-assembly1_J  TM=2.120E-01  e=1.260E+00  Saccharomyces cerevisiae
  5a31-assembly1_Y  TM=1.929E-01  e=2.483E+00  Homo sapiens

Organism: Saprolegnia diclina (strain VS20) (NCBI:txid1156394)

Radius of gyration: 24.13 Å; Cα contacts (8 Å, |Δi|>4): 291; chains: 1; bounding box: 54×43×84 Å

Solvent-accessible surface area (backbone atoms only — not comparable to full-atom values): 16161 Å² total; per-residue (Å²): 136,85,76,83,65,50,71,73,55,47,36,54,50,51,48,50,36,43,71,77,41,45,65,58,29,42,70,72,44,50,52,56,50,51,50,45,40,46,73,54,63,88,85,56,73,56,60,61,46,50,20,54,40,42,68,73,44,56,72,71,58,32,51,52,50,40,51,53,50,46,54,42,47,57,55,46,43,66,75,30,68,88,38,55,66,54,39,38,50,28,53,49,49,49,48,63,33,52,50,61,46,69,90,49,40,68,62,52,49,55,56,59,62,70,65,67,68,51,74,70,42,49,50,51,42,54,48,51,53,71,72,42,92,60,54,69,66,37,42,48,53,52,31,51,46,43,41,72,68,51,90,48,58,70,53,19,38,49,27,46,59,54,52,68,76,48,91,74,81,50,54,70,56,52,51,54,37,58,54,32,60,72,45,94,41,69,68,39,20,38,49,29,51,53,51,56,61,74,44,62,51,70,60,53,49,57,51,58,68,75,41,93,53,65,86,58,28,61,68,53,70,63,83,58,92,82,59,60,90,59,68,56,49,43,52,50,50,39,55,37,53,69,74,26,67,66,98,48,102,42,73,56,61,53,48,54,51,59,68,68,57,75,66,60,97,38,75,65,40,46,49,54,52,51,52,51,46,50,54,55,54,75,74,109